Protein AF-G0N7A2-F1 (afdb_monomer)

pLDDT: mean 78.61, std 15.4, range [39.5, 96.0]

Secondary structure (DSSP, 8-state):
--------------------PPTTPEEEEPPP-TTTTT-SEEEEEEEE-TTTTBHHHHHHHHHHTT-EE----SHHHHHHHHHHHHHHHHHHHHHHT---SS-EEEEEEEE-HHHHHHHHH-TT---BTTBSTT-TTTTSEE-S-TT--THHHHHTB-SSS---EEEEEETTTEEEEEE--EEEE-SSSTT-TTS-GGGGGGT--SS-SEEEE-TB-TTTTTTTEEEEEEEE---

Nearest PDB structures (foldseek):
  4zrw-assembly1_A  TM=5.042E-01  e=5.260E-04  Bos taurus
  3l9j-assembly1_C  TM=5.688E-01  e=6.543E-03  Homo sapiens
  6e7d-assembly2_W  TM=6.458E-01  e=2.934E-02  Mus musculus
  1bv4-assembly1_D  TM=6.119E-01  e=5.677E-02  Rattus norvegicus
  1fih-assembly1_B  TM=5.031E-01  e=4.742E-02  Rattus norvegicus

Foldseek 3Di:
DDDPPPPPPPPPPPPPPDFAADPQWDWDADDDDPQQNVPRIKTKHKAFAPLQLAQVVLQVVLVVVVWGFADDPDPVSLLVHLVRVVVNQVVNCVVVVDHFPFEKAFGWKFFDPVLVVVCVVDVPDFADCPDDQCHLPHRGIDGPDSNHDCVVLSLLDDDGGWPDWDWDADPPGDIDIFTQTGKIFGSPVCPDPVDDPVVVVVSDDPGGRIYGGGNRSPCCVVVNHGITMIMDHGD

Sequence (235 aa):
MSRLILLFLSIPFVLSAAPKCPEDFVRVERTPTVKNNHTSDWCFAVLALDRAGSRDWARGLCANYNYTLSIPESLEEFRLISAYSKGVTAAAERDFNKTITNLLIAVDGEFTPKCKAKMVRNWRYKPKKDKGECGLHQNLFSFDSSNTDPTFALDRNLEGYPNGRSESGFPGGISIARYASCLAMDPDRYDSAEFKYEDITNHTLHDGFFHLTWCDGSEGEEQNMFGVLCGGPPQ

Radius of gyration: 21.55 Å; Cα contacts (8 Å, |Δi|>4): 435; chains: 1; bounding box: 68×77×52 Å

Mean predicted aligned error: 9.83 Å

Solvent-accessible surface area (backbone atoms only — not comparable to full-atom values): 13118 Å² total; per-residue (Å²): 137,90,81,83,82,78,78,75,80,74,68,78,78,69,79,67,68,75,63,39,50,58,88,87,35,46,73,46,80,47,83,69,44,97,50,18,62,90,44,38,51,34,18,36,32,73,42,63,35,88,54,15,24,14,49,67,55,34,39,51,57,20,46,75,73,79,26,34,36,26,70,46,60,43,75,67,51,43,50,53,52,37,62,52,45,59,60,34,48,58,48,37,27,66,76,68,72,48,88,74,91,56,63,24,25,28,33,41,33,31,52,22,71,71,40,53,51,50,39,70,77,32,86,82,60,56,61,38,85,70,42,67,73,44,1,67,85,53,52,22,55,42,59,84,43,81,50,56,47,57,60,47,48,61,69,45,48,38,58,68,66,70,82,41,77,50,74,49,80,43,94,91,80,48,69,49,76,47,53,30,39,19,36,26,36,41,48,64,64,64,78,31,91,90,41,56,77,75,54,62,82,72,75,58,65,92,63,38,46,32,41,69,37,42,44,81,25,87,51,14,69,85,56,32,17,33,26,26,31,24,26,41,65,48,89

Structure (mmCIF, N/CA/C/O backbone):
data_AF-G0N7A2-F1
#
_entry.id   AF-G0N7A2-F1
#
loop_
_atom_site.group_PDB
_atom_site.id
_atom_site.type_symbol
_atom_site.label_atom_id
_atom_site.label_alt_id
_atom_site.label_comp_id
_atom_site.label_asym_id
_atom_site.label_entity_id
_atom_site.label_seq_id
_atom_site.pdbx_PDB_ins_code
_atom_site.Cartn_x
_atom_site.Cartn_y
_atom_site.Cartn_z
_atom_site.occupancy
_atom_site.B_iso_or_equiv
_atom_site.auth_seq_id
_atom_site.auth_comp_id
_atom_site.auth_asym_id
_atom_site.auth_atom_id
_atom_site.pdbx_PDB_model_num
ATOM 1 N N . MET A 1 1 ? -39.376 -55.463 29.198 1.00 41.97 1 MET A N 1
ATOM 2 C CA . MET A 1 1 ? -38.065 -55.039 28.665 1.00 41.97 1 MET A CA 1
ATOM 3 C C . MET A 1 1 ? -38.242 -53.676 28.030 1.00 41.97 1 MET A C 1
ATOM 5 O O . MET A 1 1 ? -39.042 -53.531 27.119 1.00 41.97 1 MET A O 1
ATOM 9 N N . SER A 1 2 ? -37.590 -52.685 28.628 1.00 44.09 2 SER A N 1
ATOM 10 C CA . SER A 1 2 ? -37.620 -51.272 28.253 1.00 44.09 2 SER A CA 1
ATOM 11 C C . SER A 1 2 ? -36.703 -51.017 27.056 1.00 44.09 2 SER A C 1
ATOM 13 O O . SER A 1 2 ? -35.664 -51.673 26.978 1.00 44.09 2 SER A O 1
ATOM 15 N N . ARG A 1 3 ? -37.060 -50.071 26.175 1.00 45.84 3 ARG A N 1
ATOM 16 C CA . ARG A 1 3 ? -36.135 -49.196 25.420 1.00 45.84 3 ARG A CA 1
ATOM 17 C C . ARG A 1 3 ? -36.933 -48.176 24.601 1.00 45.84 3 ARG A C 1
ATOM 19 O O . ARG A 1 3 ? -37.147 -48.331 23.405 1.00 45.84 3 ARG A O 1
ATOM 26 N N . LEU A 1 4 ? -37.371 -47.120 25.281 1.00 47.94 4 LEU A N 1
ATOM 27 C CA . LEU A 1 4 ? -37.717 -45.855 24.642 1.00 47.94 4 LEU A CA 1
ATOM 28 C C . LEU A 1 4 ? -36.389 -45.122 24.392 1.00 47.94 4 LEU A C 1
ATOM 30 O O . LEU A 1 4 ? -35.748 -44.666 25.338 1.00 47.94 4 LEU A O 1
ATOM 34 N N . ILE A 1 5 ? -35.918 -45.090 23.145 1.00 55.59 5 ILE A N 1
ATOM 35 C CA . ILE A 1 5 ? -34.721 -44.331 22.766 1.00 55.59 5 ILE A CA 1
ATOM 36 C C . ILE A 1 5 ? -35.160 -42.876 22.579 1.00 55.59 5 ILE A C 1
ATOM 38 O O . ILE A 1 5 ? -35.640 -42.487 21.519 1.00 55.59 5 ILE A O 1
ATOM 42 N N . LEU A 1 6 ? -35.034 -42.083 23.643 1.00 52.41 6 LEU A N 1
ATOM 43 C CA . LEU A 1 6 ? -35.057 -40.624 23.573 1.00 52.41 6 LEU A CA 1
ATOM 44 C C . LEU A 1 6 ? -33.744 -40.170 22.927 1.00 52.41 6 LEU A C 1
ATOM 46 O O . LEU A 1 6 ? -32.719 -40.033 23.593 1.00 52.41 6 LEU A O 1
ATOM 50 N N . LEU A 1 7 ? -33.775 -39.969 21.610 1.00 49.97 7 LEU A N 1
ATOM 51 C CA . LEU A 1 7 ? -32.781 -39.173 20.899 1.00 49.97 7 LEU A CA 1
ATOM 52 C C . LEU A 1 7 ? -32.943 -37.725 21.369 1.00 49.97 7 LEU A C 1
ATOM 54 O O . LEU A 1 7 ? -33.709 -36.948 20.803 1.00 49.97 7 LEU A O 1
ATOM 58 N N . PHE A 1 8 ? -32.239 -37.372 22.443 1.00 48.12 8 PHE A N 1
ATOM 59 C CA . PHE A 1 8 ? -31.921 -35.982 22.714 1.00 48.12 8 PHE A CA 1
ATOM 60 C C . PHE A 1 8 ? -31.096 -35.491 21.523 1.00 48.12 8 PHE A C 1
ATOM 62 O O . PHE A 1 8 ? -29.904 -35.771 21.422 1.00 48.12 8 PHE A O 1
ATOM 69 N N . LEU A 1 9 ? -31.752 -34.787 20.597 1.00 48.81 9 LEU A N 1
ATOM 70 C CA . LEU A 1 9 ? -31.097 -33.831 19.718 1.00 48.81 9 LEU A CA 1
ATOM 71 C C . LEU A 1 9 ? -30.485 -32.770 20.643 1.00 48.81 9 LEU A C 1
ATOM 73 O O . LEU A 1 9 ? -31.078 -31.730 20.921 1.00 48.81 9 LEU A O 1
ATOM 77 N N . SER A 1 10 ? -29.303 -33.055 21.180 1.00 51.22 10 SER A N 1
ATOM 78 C CA . SER A 1 10 ? -28.407 -32.026 21.670 1.00 51.22 10 SER A CA 1
ATOM 79 C C . SER A 1 10 ? -27.931 -31.283 20.431 1.00 51.22 10 SER A C 1
ATOM 81 O O . SER A 1 10 ? -26.879 -31.593 19.879 1.00 51.22 10 SER A O 1
ATOM 83 N N . ILE A 1 11 ? -28.752 -30.352 19.944 1.00 54.91 11 ILE A N 1
ATOM 84 C CA . ILE A 1 11 ? -28.256 -29.240 19.146 1.00 54.91 11 ILE A CA 1
ATOM 85 C C . ILE A 1 11 ? -27.209 -28.609 20.060 1.00 54.91 11 ILE A C 1
ATOM 87 O O . ILE A 1 11 ? -27.596 -28.107 21.123 1.00 54.91 11 ILE A O 1
ATOM 91 N N . PRO A 1 12 ? -25.902 -28.667 19.749 1.00 50.62 12 PRO A N 1
ATOM 92 C CA . PRO A 1 12 ? -25.010 -27.760 20.417 1.00 50.62 12 PRO A CA 1
ATOM 93 C C . PRO A 1 12 ? -25.492 -26.399 19.925 1.00 50.62 12 PRO A C 1
ATOM 95 O O . PRO A 1 12 ? -25.247 -26.008 18.786 1.00 50.62 12 PRO A O 1
ATOM 98 N N . PHE A 1 13 ? -26.245 -25.693 20.767 1.00 45.78 13 PHE A N 1
ATOM 99 C CA . PHE A 1 13 ? -26.181 -24.246 20.799 1.00 45.78 13 PHE A CA 1
ATOM 100 C C . PHE A 1 13 ? -24.714 -23.952 21.100 1.00 45.78 13 PHE A C 1
ATOM 102 O O . PHE A 1 13 ? -24.306 -23.757 22.242 1.00 45.78 13 PHE A O 1
ATOM 109 N N . VAL A 1 14 ? -23.890 -24.041 20.056 1.00 48.06 14 VAL A N 1
ATOM 110 C CA . VAL A 1 14 ? -22.623 -23.358 19.990 1.00 48.06 14 VAL A CA 1
ATOM 111 C C . VAL A 1 14 ? -23.062 -21.925 20.218 1.00 48.06 14 VAL A C 1
ATOM 113 O O . VAL A 1 14 ? -23.681 -21.312 19.347 1.00 48.06 14 VAL A O 1
ATOM 116 N N . LEU A 1 15 ? -22.855 -21.425 21.437 1.00 47.97 15 LEU A N 1
ATOM 117 C CA . LEU A 1 15 ? -22.674 -20.004 21.654 1.00 47.97 15 LEU A CA 1
ATOM 118 C C . LEU A 1 15 ? -21.473 -19.633 20.786 1.00 47.97 15 LEU A C 1
ATOM 120 O O . LEU A 1 15 ? -20.347 -19.545 21.264 1.00 47.97 15 LEU A O 1
ATOM 124 N N . SER A 1 16 ? -21.698 -19.504 19.481 1.00 50.53 16 SER A N 1
ATOM 125 C CA . SER A 1 16 ? -20.797 -18.780 18.622 1.00 50.53 16 SER A CA 1
ATOM 126 C C . SER A 1 16 ? -20.922 -17.376 19.162 1.00 50.53 16 SER A C 1
ATOM 128 O O . SER A 1 16 ? -21.952 -16.724 18.973 1.00 50.53 16 SER A O 1
ATOM 130 N N . ALA A 1 17 ? -19.928 -16.949 19.939 1.00 62.16 17 ALA A N 1
ATOM 131 C CA . ALA A 1 17 ? -19.755 -15.535 20.189 1.00 62.16 17 ALA A CA 1
ATOM 132 C C . ALA A 1 17 ? -19.895 -14.841 18.829 1.00 62.16 17 ALA A C 1
ATOM 134 O O . ALA A 1 17 ? -19.398 -15.356 17.823 1.00 62.16 17 ALA A O 1
ATOM 135 N N . ALA A 1 18 ? -20.671 -13.756 18.780 1.00 70.12 18 ALA A N 1
ATOM 136 C CA . ALA A 1 18 ? -20.775 -12.983 17.552 1.00 70.12 18 ALA A CA 1
ATOM 137 C C . ALA A 1 18 ? -19.342 -12.683 17.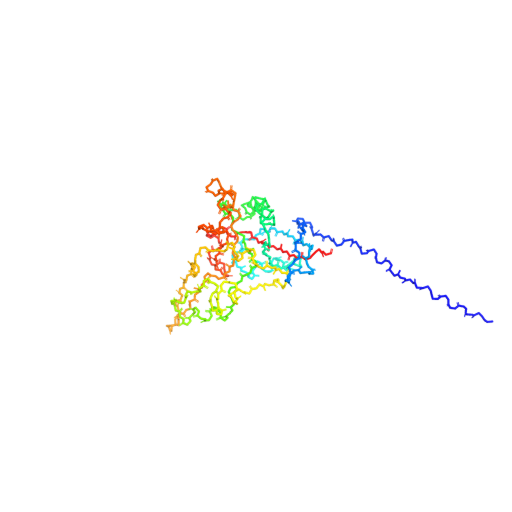082 1.00 70.12 18 ALA A C 1
ATOM 139 O O . ALA A 1 18 ? -18.553 -12.272 17.940 1.00 70.12 18 ALA A O 1
ATOM 140 N N . PRO A 1 19 ? -19.009 -12.927 15.803 1.00 80.00 19 PRO A N 1
ATOM 141 C CA . PRO A 1 19 ? -17.673 -12.680 15.288 1.00 80.00 19 PRO A CA 1
ATOM 142 C C . PRO A 1 19 ? -17.218 -11.269 15.661 1.00 80.00 19 PRO A C 1
ATOM 144 O O . PRO A 1 19 ? -17.997 -10.313 15.547 1.00 80.00 19 PRO A O 1
ATOM 147 N N . LYS A 1 20 ? -15.996 -11.136 16.174 1.00 87.69 20 LYS A N 1
ATOM 148 C CA . LYS A 1 20 ? -15.450 -9.852 16.634 1.00 87.69 20 LYS A CA 1
ATOM 149 C C . LYS A 1 20 ? -14.144 -9.557 15.925 1.00 87.69 20 LYS A C 1
ATOM 151 O O . LYS A 1 20 ? -13.385 -10.454 15.570 1.00 87.69 20 LYS A O 1
ATOM 156 N N . CYS A 1 21 ? -13.876 -8.271 15.747 1.00 90.81 21 CYS A N 1
ATOM 157 C CA . CYS A 1 21 ? -12.532 -7.851 15.401 1.00 90.81 21 CYS A CA 1
ATOM 158 C C . CYS A 1 21 ? -11.600 -8.095 16.599 1.00 90.81 21 CYS A C 1
ATOM 160 O O . CYS A 1 21 ? -12.043 -7.942 17.746 1.00 90.81 21 CYS A O 1
ATOM 162 N N . PRO A 1 22 ? -10.340 -8.482 16.350 1.00 88.56 22 PRO A N 1
ATOM 163 C CA . PRO A 1 22 ? -9.323 -8.541 17.385 1.00 88.56 22 PRO A CA 1
ATOM 164 C C . PRO A 1 22 ? -9.146 -7.196 18.089 1.00 88.56 22 PRO A C 1
ATOM 166 O O . PRO A 1 22 ? -9.600 -6.152 17.617 1.00 88.56 22 PRO A O 1
ATOM 169 N N . GLU A 1 23 ? -8.439 -7.229 19.214 1.00 84.25 23 GLU A N 1
ATOM 170 C CA . GLU A 1 23 ? -7.968 -6.014 19.874 1.00 84.25 23 GLU A CA 1
ATOM 171 C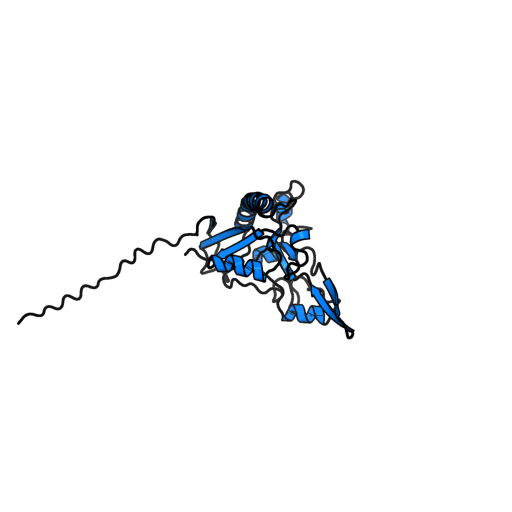 C . GLU A 1 23 ? -7.158 -5.157 18.887 1.00 84.25 23 GLU A C 1
ATOM 173 O O . GLU A 1 23 ? -6.450 -5.692 18.036 1.00 84.25 23 GLU A O 1
ATOM 178 N N . ASP A 1 24 ? -7.342 -3.838 18.955 1.00 82.81 24 ASP A N 1
ATOM 179 C CA . ASP A 1 24 ? -6.762 -2.833 18.049 1.00 82.81 24 ASP A CA 1
ATOM 180 C C . ASP A 1 24 ? -7.239 -2.868 16.585 1.00 82.81 24 ASP A C 1
ATOM 182 O O . ASP A 1 24 ? -6.865 -1.996 15.796 1.00 82.81 24 ASP A O 1
ATOM 186 N N . PHE A 1 25 ? -8.126 -3.802 16.218 1.00 91.69 25 PHE A N 1
ATOM 187 C CA . PHE A 1 25 ? -8.781 -3.804 14.913 1.00 91.69 25 PHE A CA 1
ATOM 188 C C . PHE A 1 25 ? -10.116 -3.060 14.956 1.00 91.69 25 PHE A C 1
ATOM 190 O O . PHE A 1 25 ? -10.952 -3.219 15.847 1.00 91.69 25 PHE A O 1
ATOM 197 N N . VAL A 1 26 ? -10.340 -2.274 13.916 1.00 90.94 26 VAL A N 1
ATOM 198 C CA . VAL A 1 26 ? -11.517 -1.440 13.722 1.00 90.94 26 VAL A CA 1
ATOM 199 C C . VAL A 1 26 ? -12.480 -2.174 12.819 1.00 90.94 26 VAL A C 1
ATOM 201 O O . VAL A 1 26 ? -12.121 -2.569 11.710 1.00 90.94 26 VAL A O 1
ATOM 204 N N . ARG A 1 27 ? -13.714 -2.334 13.289 1.00 92.25 27 ARG A N 1
ATOM 205 C CA . ARG A 1 27 ? -14.799 -2.883 12.483 1.00 92.25 27 ARG A CA 1
ATOM 206 C C . ARG A 1 27 ? -15.360 -1.806 11.565 1.00 92.25 27 ARG A C 1
ATOM 208 O O . ARG A 1 27 ? -15.668 -0.710 12.030 1.00 92.25 27 ARG A O 1
ATOM 215 N N . VAL A 1 28 ? -15.539 -2.135 10.295 1.00 90.31 28 VAL A N 1
ATOM 216 C CA . VAL A 1 28 ? -16.179 -1.277 9.301 1.00 90.31 28 VAL A CA 1
ATOM 217 C C . VAL A 1 28 ? -17.235 -2.053 8.531 1.00 90.31 28 VAL A C 1
ATOM 219 O O . VAL A 1 28 ? -17.093 -3.248 8.267 1.00 90.31 28 VAL A O 1
ATOM 222 N N . GLU A 1 29 ? -18.292 -1.344 8.152 1.00 88.19 29 GLU A N 1
ATOM 223 C CA . GLU A 1 29 ? -19.309 -1.862 7.248 1.00 88.19 29 GLU A CA 1
ATOM 224 C C . GLU A 1 29 ? -19.001 -1.409 5.820 1.00 88.19 29 GLU A C 1
ATOM 226 O O . GLU A 1 29 ? -18.828 -0.221 5.539 1.00 88.19 29 GLU A O 1
ATOM 231 N N . ARG A 1 30 ? -18.943 -2.374 4.907 1.00 86.88 30 ARG A N 1
ATOM 232 C CA . ARG A 1 30 ? -18.677 -2.170 3.487 1.00 86.88 30 ARG A CA 1
ATOM 233 C C . ARG A 1 30 ? -19.959 -2.181 2.687 1.00 86.88 30 ARG A C 1
ATOM 235 O O . ARG A 1 30 ? -20.861 -2.986 2.918 1.00 86.88 30 ARG A O 1
ATOM 242 N N . THR A 1 31 ? -19.996 -1.326 1.671 1.00 84.38 31 THR A N 1
ATOM 243 C CA . THR A 1 31 ? -21.037 -1.404 0.646 1.00 84.38 31 THR A CA 1
ATOM 244 C C . THR A 1 31 ? -20.727 -2.582 -0.282 1.00 84.38 31 THR A C 1
ATOM 246 O O . THR A 1 31 ? -19.641 -2.605 -0.866 1.00 84.38 31 THR A O 1
ATOM 249 N N . PRO A 1 32 ? -21.652 -3.545 -0.452 1.00 84.06 32 PRO A N 1
ATOM 250 C CA . PRO A 1 32 ? -21.443 -4.666 -1.357 1.00 84.06 32 PRO A CA 1
ATOM 251 C C . PRO A 1 32 ? -21.243 -4.225 -2.815 1.00 84.06 32 PRO A C 1
ATOM 253 O O . PRO A 1 32 ? -21.986 -3.411 -3.361 1.00 84.06 32 PRO A O 1
ATOM 256 N N . THR A 1 33 ? -20.277 -4.849 -3.462 1.00 83.12 33 THR A N 1
ATOM 257 C CA . THR A 1 33 ? -19.886 -4.784 -4.864 1.00 83.12 33 THR A CA 1
ATOM 258 C C . THR A 1 33 ? -19.838 -6.212 -5.402 1.00 83.12 33 THR A C 1
ATOM 260 O O . THR A 1 33 ? -20.036 -7.183 -4.674 1.00 83.12 33 THR A O 1
ATOM 263 N N . VAL A 1 34 ? -19.553 -6.380 -6.693 1.00 82.94 34 VAL A N 1
ATOM 264 C CA . VAL A 1 34 ? -19.401 -7.719 -7.284 1.00 82.94 34 VAL A CA 1
ATOM 265 C C . VAL A 1 34 ? -18.237 -8.501 -6.650 1.00 82.94 34 VAL A C 1
ATOM 267 O O . VAL A 1 34 ? -18.273 -9.728 -6.651 1.00 82.94 34 VAL A O 1
ATOM 270 N N . LYS A 1 35 ? -17.219 -7.817 -6.106 1.00 80.44 35 LYS A N 1
ATOM 271 C CA . LYS A 1 35 ? -16.005 -8.444 -5.555 1.00 80.44 35 LYS A CA 1
ATOM 272 C C . LYS A 1 35 ? -16.047 -8.694 -4.046 1.00 80.44 35 LYS A C 1
ATOM 274 O O . LYS A 1 35 ? -15.453 -9.665 -3.597 1.00 80.44 35 LYS A O 1
ATOM 279 N N . ASN A 1 36 ? -16.733 -7.851 -3.277 1.00 80.19 36 ASN A N 1
ATOM 280 C CA . ASN A 1 36 ? -16.782 -7.927 -1.808 1.00 80.19 36 ASN A CA 1
ATOM 281 C C . ASN A 1 36 ? -18.186 -8.329 -1.280 1.00 80.19 36 ASN A C 1
ATOM 283 O O . ASN A 1 36 ? -18.515 -8.105 -0.117 1.00 80.19 36 ASN A O 1
ATOM 287 N N . ASN A 1 37 ? -19.060 -8.888 -2.127 1.00 74.94 37 ASN A N 1
ATOM 288 C CA . ASN A 1 37 ? -20.466 -9.176 -1.793 1.00 74.94 37 ASN A CA 1
ATOM 289 C C . ASN A 1 37 ? -20.671 -10.081 -0.560 1.00 74.94 37 ASN A C 1
ATOM 291 O O . ASN A 1 37 ? -21.766 -10.114 0.000 1.00 74.94 37 ASN A O 1
ATOM 295 N N . HIS A 1 38 ? -19.642 -10.822 -0.151 1.00 73.88 38 HIS A N 1
ATOM 296 C CA . HIS A 1 38 ? -19.642 -11.697 1.021 1.00 73.88 38 HIS A CA 1
ATOM 297 C C . HIS A 1 38 ? -18.802 -11.152 2.190 1.00 73.88 38 HIS A C 1
ATOM 299 O O . HIS A 1 38 ? -18.613 -11.850 3.183 1.00 73.88 38 HIS A O 1
ATOM 305 N N . THR A 1 39 ? -18.301 -9.920 2.082 1.00 79.75 39 THR A N 1
ATOM 306 C CA . THR A 1 39 ? -17.388 -9.269 3.036 1.00 79.75 39 THR A CA 1
ATOM 307 C C . THR A 1 39 ? -17.845 -7.847 3.363 1.00 79.75 39 THR A C 1
ATOM 309 O O . THR A 1 39 ? -17.043 -6.925 3.483 1.00 79.75 39 THR A O 1
ATOM 312 N N . SER A 1 40 ? -19.161 -7.682 3.548 1.00 79.81 40 SER A N 1
ATOM 313 C CA . SER A 1 40 ? -19.791 -6.423 3.973 1.00 79.81 40 SER A CA 1
ATOM 314 C C . SER A 1 40 ? -19.422 -6.003 5.399 1.00 79.81 40 SER A C 1
ATOM 316 O O . SER A 1 40 ? -19.730 -4.892 5.808 1.00 79.81 40 SER A O 1
ATOM 318 N N . AS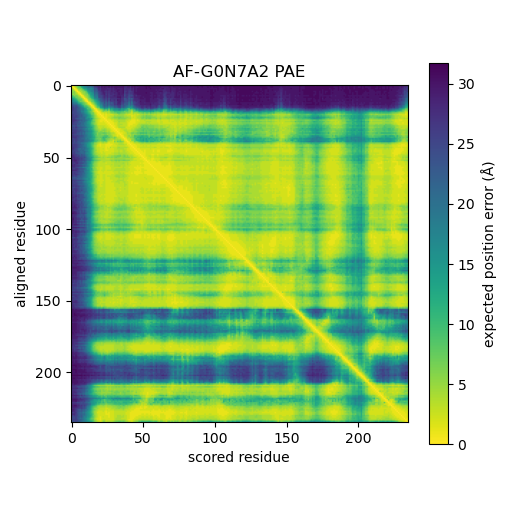P A 1 41 ? -18.809 -6.895 6.169 1.00 87.81 41 ASP A N 1
ATOM 319 C CA . ASP A 1 41 ? -18.328 -6.650 7.521 1.00 87.81 41 ASP A CA 1
ATOM 320 C C . ASP A 1 41 ? -16.843 -7.001 7.569 1.00 87.81 41 ASP A C 1
ATOM 322 O O . ASP A 1 41 ? -16.447 -8.108 7.185 1.00 87.81 41 ASP A O 1
ATOM 326 N N . TRP A 1 42 ? -16.020 -6.039 7.968 1.00 91.50 42 TRP A N 1
ATOM 327 C CA . TRP A 1 42 ? -14.576 -6.122 7.812 1.00 91.50 42 TRP A CA 1
ATOM 328 C C . TRP A 1 42 ? -13.858 -5.513 9.005 1.00 91.50 42 TRP A C 1
ATOM 330 O O . TRP A 1 42 ? -14.324 -4.557 9.617 1.00 91.50 42 TRP A O 1
ATOM 340 N N . CYS A 1 43 ? -12.700 -6.066 9.324 1.00 93.31 43 CYS A N 1
ATOM 341 C CA . CYS A 1 43 ? -11.807 -5.582 10.358 1.00 93.31 43 CYS A CA 1
ATOM 342 C C . CYS A 1 43 ? -10.546 -5.034 9.699 1.00 93.31 43 CYS A C 1
ATOM 344 O O . CYS A 1 43 ? -9.975 -5.694 8.831 1.00 93.31 43 CYS A O 1
ATOM 346 N N . PHE A 1 44 ? -10.087 -3.867 10.140 1.00 92.88 44 PHE A N 1
ATOM 347 C CA . PHE A 1 44 ? -8.829 -3.267 9.707 1.00 92.88 44 PHE A CA 1
ATOM 348 C C . PHE A 1 44 ? -7.939 -2.911 10.888 1.00 92.88 44 PHE A C 1
ATOM 350 O O . PHE A 1 44 ? -8.435 -2.474 11.921 1.00 92.88 44 PHE A O 1
ATOM 357 N N . ALA A 1 45 ? -6.628 -2.992 10.699 1.00 93.56 45 ALA A N 1
ATOM 358 C CA . ALA A 1 45 ? -5.657 -2.366 11.586 1.00 93.56 45 ALA A CA 1
ATOM 359 C C . ALA A 1 45 ? -4.501 -1.785 10.776 1.00 93.56 45 ALA A C 1
ATOM 361 O O . ALA A 1 45 ? -4.070 -2.371 9.779 1.00 93.56 45 ALA A O 1
ATOM 362 N N . VAL A 1 46 ? -3.983 -0.648 11.237 1.00 94.19 46 VAL A N 1
ATOM 363 C CA . VAL A 1 46 ? -2.685 -0.136 10.800 1.00 94.19 46 VAL A CA 1
ATOM 364 C C . VAL A 1 46 ? -1.674 -0.550 11.860 1.00 94.19 46 VAL A C 1
ATOM 366 O O . VAL A 1 46 ? -1.816 -0.188 13.025 1.00 94.19 46 VAL A O 1
ATOM 369 N N . LEU A 1 47 ? -0.679 -1.338 11.469 1.00 93.44 47 LEU A N 1
ATOM 370 C CA . LEU A 1 47 ? 0.305 -1.918 12.379 1.00 93.44 47 LEU A CA 1
ATOM 371 C C . LEU A 1 47 ? 1.703 -1.383 12.064 1.00 93.44 47 LEU A C 1
ATOM 373 O O . LEU A 1 47 ? 2.058 -1.232 10.895 1.00 93.44 47 LEU A O 1
ATOM 377 N N . ALA A 1 48 ? 2.500 -1.113 13.098 1.00 93.31 48 ALA A N 1
ATOM 378 C CA . ALA A 1 48 ? 3.881 -0.666 12.937 1.00 93.31 48 ALA A CA 1
ATOM 379 C C . ALA A 1 48 ? 4.806 -1.833 12.542 1.00 93.31 48 ALA A C 1
ATOM 381 O O . ALA A 1 48 ? 4.746 -2.909 13.139 1.00 93.31 48 ALA A O 1
ATOM 382 N N . LEU A 1 49 ? 5.692 -1.612 11.569 1.00 92.62 49 LEU A N 1
ATOM 383 C CA . LEU A 1 49 ? 6.705 -2.570 11.120 1.00 92.62 49 LEU A CA 1
ATOM 384 C C . LEU A 1 49 ? 7.930 -1.844 10.552 1.00 92.62 49 LEU A C 1
ATOM 386 O O . LEU A 1 49 ? 7.807 -1.063 9.615 1.00 92.62 49 LEU A O 1
ATOM 390 N N . ASP A 1 50 ? 9.125 -2.152 11.061 1.00 88.81 50 ASP A N 1
ATOM 391 C CA . ASP A 1 50 ? 10.385 -1.499 10.662 1.00 88.81 50 ASP A CA 1
ATOM 392 C C . ASP A 1 50 ? 10.704 -1.644 9.160 1.00 88.81 50 ASP A C 1
ATOM 394 O O . ASP A 1 50 ? 11.348 -0.782 8.564 1.00 88.81 50 ASP A O 1
ATOM 398 N N . ARG A 1 51 ? 10.236 -2.740 8.556 1.00 87.94 51 ARG A N 1
ATOM 399 C CA . ARG A 1 51 ? 10.440 -3.141 7.161 1.00 87.94 51 ARG A CA 1
ATOM 400 C C . ARG A 1 51 ? 9.128 -3.209 6.385 1.00 87.94 51 ARG A C 1
ATOM 402 O O . ARG A 1 51 ? 8.977 -4.073 5.520 1.00 87.94 51 ARG A O 1
ATOM 409 N N . ALA A 1 52 ? 8.176 -2.316 6.666 1.00 91.56 52 ALA A N 1
ATOM 410 C CA . ALA A 1 52 ? 6.880 -2.320 5.982 1.00 91.56 52 ALA A CA 1
ATOM 411 C C . ALA A 1 52 ? 6.993 -2.147 4.456 1.00 91.56 52 ALA A C 1
ATOM 413 O O . ALA A 1 52 ? 6.145 -2.651 3.725 1.00 91.56 52 ALA A O 1
ATOM 414 N N . GLY A 1 53 ? 8.071 -1.526 3.962 1.00 88.00 53 GLY A N 1
ATOM 415 C CA . GLY A 1 53 ? 8.367 -1.456 2.526 1.00 88.00 53 GLY A CA 1
ATOM 416 C C . GLY A 1 53 ? 8.570 -2.814 1.843 1.00 88.00 53 GLY A C 1
ATOM 417 O O . GLY A 1 53 ? 8.362 -2.931 0.637 1.00 88.00 53 GLY A O 1
ATOM 418 N N . SER A 1 54 ? 8.943 -3.862 2.584 1.00 93.19 54 SER A N 1
ATOM 419 C CA . SER A 1 54 ? 9.002 -5.210 2.025 1.00 93.19 54 SER A CA 1
ATOM 420 C C . SER A 1 54 ? 7.624 -5.860 2.070 1.00 93.19 54 SER A C 1
ATOM 422 O O . SER A 1 54 ? 7.098 -6.184 3.137 1.00 93.19 54 SER A O 1
ATOM 424 N N . ARG A 1 55 ? 7.055 -6.128 0.893 1.00 93.06 55 ARG A N 1
ATOM 425 C CA . ARG A 1 55 ? 5.713 -6.707 0.770 1.00 93.06 55 ARG A CA 1
ATOM 426 C C . ARG A 1 55 ? 5.584 -8.070 1.446 1.00 93.06 55 ARG A C 1
ATOM 428 O O . ARG A 1 55 ? 4.541 -8.360 2.023 1.00 93.06 55 ARG A O 1
ATOM 435 N N . ASP A 1 56 ? 6.623 -8.896 1.398 1.00 94.00 56 ASP A N 1
ATOM 436 C CA . ASP A 1 56 ? 6.597 -10.220 2.026 1.00 94.00 56 ASP A CA 1
ATOM 437 C C . ASP A 1 56 ? 6.644 -10.134 3.557 1.00 94.00 56 ASP A C 1
ATOM 439 O O . ASP A 1 56 ? 5.968 -10.908 4.235 1.00 94.00 56 ASP A O 1
ATOM 443 N N . TRP A 1 57 ? 7.360 -9.151 4.111 1.00 94.81 57 TRP A N 1
ATOM 444 C CA . TRP A 1 57 ? 7.329 -8.878 5.551 1.00 94.81 57 TRP A CA 1
ATOM 445 C C . TRP A 1 57 ? 5.969 -8.333 5.985 1.00 94.81 57 TRP A C 1
ATOM 447 O O . TRP A 1 57 ? 5.406 -8.804 6.972 1.00 94.81 57 TRP A O 1
ATOM 457 N N . ALA A 1 58 ? 5.405 -7.404 5.212 1.00 95.75 58 ALA A N 1
ATOM 458 C CA . ALA A 1 58 ? 4.080 -6.848 5.462 1.00 95.75 58 ALA A CA 1
ATOM 459 C C . ALA A 1 58 ? 2.982 -7.934 5.410 1.00 95.75 58 ALA A C 1
ATOM 461 O O . ALA A 1 58 ? 2.148 -8.018 6.312 1.00 95.75 58 ALA A O 1
ATOM 462 N N . ARG A 1 59 ? 3.036 -8.843 4.421 1.00 95.56 59 ARG A N 1
ATOM 463 C CA . ARG A 1 59 ? 2.188 -10.052 4.365 1.00 95.56 59 ARG A CA 1
ATOM 464 C C . ARG A 1 59 ? 2.342 -10.913 5.614 1.00 95.56 59 ARG A C 1
ATOM 466 O O . ARG A 1 59 ? 1.341 -11.329 6.189 1.00 95.56 59 ARG A O 1
ATOM 473 N N . GLY A 1 60 ? 3.585 -11.193 6.008 1.00 95.69 60 GLY A N 1
ATOM 474 C CA . GLY A 1 60 ? 3.893 -12.016 7.176 1.00 95.69 60 GLY A CA 1
ATOM 475 C C . GLY A 1 60 ? 3.304 -11.441 8.463 1.00 95.69 60 GLY A C 1
ATOM 476 O O . GLY A 1 60 ? 2.730 -12.187 9.255 1.00 95.69 60 GLY A O 1
ATOM 477 N N . LEU A 1 61 ? 3.371 -10.117 8.636 1.00 95.38 61 LEU A N 1
ATOM 478 C CA . LEU A 1 61 ? 2.752 -9.437 9.770 1.00 95.38 61 LEU A CA 1
ATOM 479 C C . LEU A 1 61 ? 1.234 -9.631 9.788 1.00 95.38 61 LEU A C 1
ATOM 481 O O . LEU A 1 61 ? 0.701 -10.048 10.810 1.00 95.38 61 LEU A O 1
ATOM 485 N N . CYS A 1 62 ? 0.536 -9.380 8.677 1.00 95.62 62 CYS A N 1
ATOM 486 C CA . CYS A 1 62 ? -0.917 -9.567 8.640 1.00 95.62 62 CYS A CA 1
ATOM 487 C C . CYS A 1 62 ? -1.314 -11.030 8.873 1.00 95.62 62 CYS A C 1
ATOM 489 O O . CYS A 1 62 ? -2.249 -11.307 9.628 1.00 95.62 62 CYS A O 1
ATOM 491 N N . ALA A 1 63 ? -0.559 -11.971 8.299 1.00 95.06 63 ALA A N 1
ATOM 492 C CA . ALA A 1 63 ? -0.794 -13.399 8.472 1.00 95.06 63 ALA A CA 1
ATOM 493 C C . ALA A 1 63 ? -0.656 -13.848 9.937 1.00 95.06 63 ALA A C 1
ATOM 495 O O . ALA A 1 63 ? -1.378 -14.747 10.360 1.00 95.06 63 ALA A O 1
ATOM 496 N N . ASN A 1 64 ? 0.197 -13.192 10.736 1.00 94.19 64 ASN A N 1
ATOM 497 C CA . ASN A 1 64 ? 0.318 -13.455 12.175 1.00 94.19 64 ASN A CA 1
ATOM 498 C C . ASN A 1 64 ? -0.989 -13.195 12.950 1.00 94.19 64 ASN A C 1
ATOM 500 O O . ASN A 1 64 ? -1.192 -13.764 14.018 1.00 94.19 64 ASN A O 1
ATOM 504 N N . TYR A 1 65 ? -1.889 -12.375 12.402 1.00 91.94 65 TYR A N 1
ATOM 505 C CA . TYR A 1 65 ? -3.210 -12.098 12.968 1.00 91.94 65 TYR A CA 1
ATOM 506 C C . TYR A 1 65 ? -4.349 -12.834 12.230 1.00 91.94 65 TYR A C 1
ATOM 508 O O . TYR A 1 65 ? -5.517 -12.548 12.475 1.00 91.94 65 TYR A O 1
ATOM 516 N N . ASN A 1 66 ? -4.037 -13.790 11.343 1.00 92.69 66 ASN A N 1
ATOM 517 C CA . ASN A 1 66 ? -4.980 -14.431 10.408 1.00 92.69 66 ASN A CA 1
ATOM 518 C C . ASN A 1 66 ? -5.669 -13.445 9.444 1.00 92.69 66 ASN A C 1
ATOM 520 O O . ASN A 1 66 ? -6.808 -13.657 9.026 1.00 92.69 66 ASN A O 1
ATOM 524 N N . TYR A 1 67 ? -4.969 -12.374 9.076 1.00 94.12 67 TYR A N 1
ATOM 525 C CA . TYR A 1 67 ? -5.427 -11.361 8.131 1.00 94.12 67 TYR A CA 1
ATOM 526 C C . TYR A 1 67 ? -4.542 -11.320 6.887 1.00 94.12 67 TYR A C 1
ATOM 528 O O . TYR A 1 67 ? -3.463 -11.913 6.841 1.00 94.12 67 TYR A O 1
ATOM 536 N N . THR A 1 68 ? -4.985 -10.597 5.863 1.00 94.94 68 THR A N 1
ATOM 537 C CA . THR A 1 68 ? -4.170 -10.309 4.679 1.00 94.94 68 THR A CA 1
ATOM 538 C C . THR A 1 68 ? -3.809 -8.835 4.646 1.00 94.94 68 THR A C 1
ATOM 540 O O . THR A 1 68 ? -4.378 -8.024 5.382 1.00 94.94 68 THR A O 1
ATOM 543 N N . LEU A 1 69 ? -2.887 -8.472 3.754 1.00 95.50 69 LEU A N 1
ATOM 544 C CA . LEU A 1 69 ? -2.793 -7.079 3.340 1.00 95.50 69 LEU A CA 1
ATOM 545 C C . LEU A 1 69 ? -4.152 -6.622 2.819 1.00 95.50 69 LEU A C 1
ATOM 547 O O . LEU A 1 69 ? -4.915 -7.405 2.241 1.00 95.50 69 LEU A O 1
ATOM 551 N N . SER A 1 70 ? -4.456 -5.357 3.058 1.00 94.00 70 SER A N 1
ATOM 552 C CA . SER A 1 70 ? -5.726 -4.776 2.665 1.00 94.00 70 SER A CA 1
ATOM 553 C C . SER A 1 70 ? -5.531 -3.413 2.018 1.00 94.00 70 SER A C 1
ATOM 555 O O . SER A 1 70 ? -4.435 -2.858 2.026 1.00 94.00 70 SER A O 1
ATOM 557 N N . ILE A 1 71 ? -6.601 -2.900 1.425 1.00 92.69 71 ILE A N 1
ATOM 558 C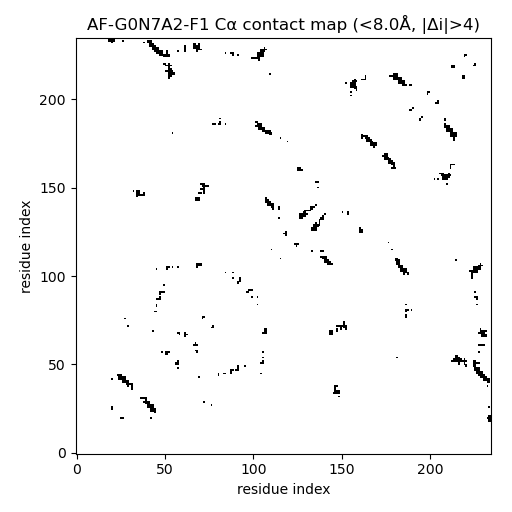 CA . ILE A 1 71 ? -6.708 -1.572 0.813 1.00 92.69 71 ILE A CA 1
ATOM 559 C C . ILE A 1 71 ? -8.077 -1.001 1.188 1.00 92.69 71 ILE A C 1
ATOM 561 O O . ILE A 1 71 ? -9.015 -1.785 1.374 1.00 92.69 71 ILE A O 1
ATOM 565 N N . PRO A 1 72 ? -8.217 0.329 1.294 1.00 90.69 72 PRO A N 1
ATOM 566 C CA . PRO A 1 72 ? -9.525 0.936 1.466 1.00 90.69 72 PRO A CA 1
ATOM 567 C C . PRO A 1 72 ? -10.368 0.772 0.199 1.00 90.69 72 PRO A C 1
ATOM 569 O O . PRO A 1 72 ? -9.874 0.898 -0.923 1.00 90.69 72 PRO A O 1
ATOM 572 N N . GLU A 1 73 ? -11.659 0.554 0.395 1.00 90.06 73 GLU A N 1
ATOM 573 C CA . GLU A 1 73 ? -12.664 0.433 -0.665 1.00 90.06 73 GLU A CA 1
ATOM 574 C C . GLU A 1 73 ? -13.557 1.669 -0.775 1.00 90.06 73 GLU A C 1
ATOM 576 O O . GLU A 1 73 ? -14.376 1.788 -1.686 1.00 90.06 73 GLU A O 1
ATOM 581 N N . SER A 1 74 ? -13.429 2.601 0.166 1.00 86.00 74 SER A N 1
ATOM 582 C CA . SER A 1 74 ? -14.223 3.817 0.186 1.00 86.00 74 SER A CA 1
ATOM 583 C C . SER A 1 74 ? -13.471 4.979 0.814 1.00 86.00 74 SER A C 1
ATOM 585 O O . SER A 1 74 ? -12.453 4.828 1.492 1.00 86.00 74 SER A O 1
ATOM 587 N N . LEU A 1 75 ? -14.032 6.169 0.613 1.00 83.25 75 LEU A N 1
ATOM 588 C CA . LEU A 1 75 ? -13.529 7.393 1.218 1.00 83.25 75 LEU A CA 1
ATOM 589 C C . LEU A 1 75 ? -13.628 7.371 2.749 1.00 83.25 75 LEU A C 1
ATOM 591 O O . LEU A 1 75 ? -12.785 7.956 3.423 1.00 83.25 75 LEU A O 1
ATOM 595 N N . GLU A 1 76 ? -14.655 6.708 3.278 1.00 84.94 76 GLU A N 1
ATOM 596 C CA . GLU A 1 76 ? -14.875 6.554 4.716 1.00 84.94 76 GLU A CA 1
ATOM 597 C C . GLU A 1 76 ? -13.770 5.688 5.333 1.00 84.94 76 GLU A C 1
ATOM 599 O O . GLU A 1 76 ? -13.124 6.100 6.294 1.00 84.94 76 GLU A O 1
ATOM 604 N N . GLU A 1 77 ? -13.480 4.534 4.719 1.00 88.81 77 GLU A N 1
ATOM 605 C CA . GLU A 1 77 ? -12.394 3.649 5.155 1.00 88.81 77 GLU A CA 1
ATOM 606 C C . GLU A 1 77 ? -11.039 4.354 5.090 1.00 88.81 77 GLU A C 1
ATOM 608 O O . GLU A 1 77 ? -10.267 4.290 6.044 1.00 88.81 77 GLU A O 1
ATOM 613 N N . PHE A 1 78 ? -10.769 5.074 3.997 1.00 88.19 78 PHE A N 1
ATOM 614 C CA . PHE A 1 78 ? -9.533 5.838 3.849 1.00 88.19 78 PHE A CA 1
ATOM 615 C C . PHE A 1 78 ? -9.352 6.840 5.000 1.00 88.19 78 PHE A C 1
ATOM 617 O O . PHE A 1 78 ? -8.291 6.877 5.619 1.00 88.19 78 PHE A O 1
ATOM 624 N N . ARG A 1 79 ? -10.394 7.616 5.336 1.00 84.56 79 ARG A N 1
ATOM 625 C CA . ARG A 1 79 ? -10.351 8.580 6.451 1.00 84.56 79 ARG A CA 1
ATOM 626 C C . ARG A 1 79 ? -10.119 7.914 7.794 1.00 84.56 79 ARG A C 1
ATOM 628 O O . ARG A 1 79 ? -9.351 8.433 8.600 1.00 84.56 79 ARG A O 1
ATOM 635 N N . LEU A 1 80 ? -10.784 6.787 8.037 1.00 87.00 80 LEU A N 1
ATOM 636 C CA . LEU A 1 80 ? -10.574 6.017 9.257 1.00 87.00 80 LEU A CA 1
ATOM 637 C C . LEU A 1 80 ? -9.103 5.605 9.354 1.00 87.00 80 LEU A C 1
ATOM 639 O O . LEU A 1 80 ? -8.453 5.928 10.343 1.00 87.00 80 LEU A O 1
ATOM 643 N N . ILE A 1 81 ? -8.544 5.004 8.302 1.00 89.56 81 ILE A N 1
ATOM 644 C CA . ILE A 1 81 ? -7.131 4.597 8.248 1.00 89.56 81 ILE A CA 1
ATOM 645 C C . ILE A 1 81 ? -6.193 5.792 8.494 1.00 89.56 81 ILE A C 1
ATOM 647 O O . ILE A 1 81 ? -5.280 5.679 9.314 1.00 89.56 81 ILE A O 1
ATOM 651 N N . SER A 1 82 ? -6.439 6.948 7.866 1.00 86.56 82 SER A N 1
ATOM 652 C CA . SER A 1 82 ? -5.670 8.181 8.104 1.00 86.56 82 SER A CA 1
ATOM 653 C C . SER A 1 82 ? -5.772 8.705 9.539 1.00 86.56 82 SER A C 1
ATOM 655 O O . SER A 1 82 ? -4.831 9.302 10.054 1.00 86.56 82 SER A O 1
ATOM 657 N N . ALA A 1 83 ? -6.891 8.492 10.231 1.00 84.06 83 ALA A N 1
ATOM 658 C CA . ALA A 1 83 ? -6.999 8.862 11.640 1.00 84.06 83 ALA A CA 1
ATOM 659 C C . ALA A 1 83 ? -6.148 7.941 12.535 1.00 84.06 83 ALA A C 1
ATOM 661 O O . ALA A 1 83 ? -5.503 8.419 13.472 1.00 84.06 83 ALA A O 1
ATOM 662 N N . TYR A 1 84 ? -6.108 6.638 12.231 1.00 84.19 84 TYR A N 1
ATOM 663 C CA . TYR A 1 84 ? -5.315 5.651 12.975 1.00 84.19 84 TYR A CA 1
ATOM 664 C C . TYR A 1 84 ? -3.810 5.747 12.700 1.00 84.19 84 TYR A C 1
ATOM 666 O O . TYR A 1 84 ? -3.013 5.445 13.593 1.00 84.19 84 TYR A O 1
ATOM 674 N N . SER A 1 85 ? -3.406 6.217 11.515 1.00 83.81 85 SER A N 1
ATOM 675 C CA . SER A 1 85 ? -1.994 6.348 11.132 1.00 83.81 85 SER A CA 1
ATOM 676 C C . SER A 1 85 ? -1.189 7.187 12.131 1.00 83.81 85 SER A C 1
ATOM 678 O O . SER A 1 85 ? -0.064 6.826 12.454 1.00 83.81 85 SER A O 1
ATOM 680 N N . LYS A 1 86 ? -1.788 8.227 12.730 1.00 81.81 86 LYS A N 1
ATOM 681 C CA . LYS A 1 86 ? -1.139 9.081 13.744 1.00 81.81 86 LYS A CA 1
ATOM 682 C C . LYS A 1 86 ? -0.676 8.308 14.980 1.00 81.81 86 LYS A C 1
ATOM 684 O O . LYS A 1 86 ? 0.406 8.571 15.502 1.00 81.81 86 LYS A O 1
ATOM 689 N N . GLY A 1 87 ? -1.489 7.362 15.455 1.00 83.50 87 GLY A N 1
ATOM 690 C CA . GLY A 1 87 ? -1.127 6.507 16.588 1.00 83.50 87 GLY A CA 1
ATOM 691 C C . GLY A 1 87 ? 0.029 5.569 16.239 1.00 83.50 87 GLY A C 1
ATOM 692 O O . GLY A 1 87 ? 0.943 5.380 17.041 1.00 83.50 87 GLY A O 1
ATOM 693 N N . VAL A 1 88 ? 0.021 5.050 15.010 1.00 87.69 88 VAL A N 1
ATOM 694 C CA . VAL A 1 88 ? 1.084 4.190 14.479 1.00 87.69 88 VAL A CA 1
ATOM 695 C C . VAL A 1 88 ? 2.387 4.955 14.301 1.00 87.69 88 VAL A C 1
ATOM 697 O O . VAL A 1 88 ? 3.427 4.424 14.671 1.00 87.69 88 VAL A O 1
ATOM 700 N N . THR A 1 89 ? 2.347 6.200 13.821 1.00 89.38 89 THR A N 1
ATOM 701 C CA . THR A 1 89 ? 3.529 7.065 13.719 1.00 89.38 89 THR A CA 1
ATOM 702 C C . THR A 1 89 ? 4.215 7.196 15.073 1.00 89.38 89 THR A C 1
ATOM 704 O O . THR A 1 89 ? 5.381 6.842 15.199 1.00 89.38 89 THR A O 1
ATOM 707 N N . ALA A 1 90 ? 3.480 7.595 16.116 1.00 87.69 90 ALA A N 1
ATOM 708 C CA . ALA A 1 90 ? 4.053 7.757 17.453 1.00 87.69 90 ALA A CA 1
ATOM 709 C C . ALA A 1 90 ? 4.628 6.444 18.022 1.00 87.69 90 ALA A C 1
ATOM 711 O O . ALA A 1 90 ? 5.668 6.452 18.684 1.00 87.69 90 ALA A O 1
ATOM 712 N N . ALA A 1 91 ? 3.966 5.310 17.768 1.00 86.94 91 ALA A N 1
ATOM 713 C CA . ALA A 1 91 ? 4.472 3.999 18.167 1.00 86.94 91 ALA A CA 1
ATOM 714 C C . ALA A 1 91 ? 5.757 3.631 17.407 1.00 86.94 91 ALA A C 1
ATOM 716 O O . ALA A 1 91 ? 6.745 3.255 18.031 1.00 86.94 91 ALA A O 1
ATOM 717 N N . ALA A 1 92 ? 5.774 3.803 16.085 1.00 90.19 92 ALA A N 1
ATOM 718 C CA . ALA A 1 92 ? 6.920 3.507 15.233 1.00 90.19 92 ALA A CA 1
ATOM 719 C C . ALA A 1 92 ? 8.133 4.393 15.558 1.00 90.19 92 ALA A C 1
ATOM 721 O O . ALA A 1 92 ? 9.249 3.887 15.644 1.00 90.19 92 ALA A O 1
ATOM 722 N N . GLU A 1 93 ? 7.936 5.692 15.803 1.00 92.06 93 GLU A N 1
ATOM 723 C CA . GLU A 1 93 ? 9.017 6.598 16.213 1.00 92.06 93 GLU A CA 1
ATOM 724 C C . GLU A 1 93 ? 9.670 6.143 17.524 1.00 92.06 93 GLU A C 1
ATOM 726 O O . GLU A 1 93 ? 10.899 6.097 17.629 1.00 92.06 93 GLU A O 1
ATOM 731 N N . ARG A 1 94 ? 8.850 5.749 18.508 1.00 91.19 94 ARG A N 1
ATOM 732 C CA . ARG A 1 94 ? 9.312 5.239 19.804 1.00 91.19 94 ARG A CA 1
ATOM 733 C C . ARG A 1 94 ? 10.023 3.893 19.672 1.00 91.19 94 ARG A C 1
ATOM 735 O O . ARG A 1 94 ? 11.109 3.727 20.220 1.00 91.19 94 ARG A O 1
ATOM 742 N N . ASP A 1 95 ? 9.404 2.938 18.986 1.00 91.75 95 ASP A N 1
ATOM 743 C CA . ASP A 1 95 ? 9.842 1.540 18.980 1.00 91.75 95 ASP A CA 1
ATOM 744 C C . ASP A 1 95 ? 11.023 1.316 18.023 1.00 91.75 95 ASP A C 1
ATOM 746 O O . ASP A 1 95 ? 11.877 0.467 18.281 1.00 91.75 95 ASP A O 1
ATOM 750 N N . PHE A 1 96 ? 11.121 2.110 16.951 1.00 90.31 96 PHE A N 1
ATOM 751 C CA . PHE A 1 96 ? 12.210 2.028 15.971 1.00 90.31 96 PHE A CA 1
ATOM 752 C C . PHE A 1 96 ? 13.274 3.114 16.146 1.00 90.31 96 PHE A C 1
ATOM 754 O O . PHE A 1 96 ? 14.296 3.061 15.461 1.00 90.31 96 PHE A O 1
ATOM 761 N N . ASN A 1 97 ? 13.072 4.065 17.067 1.00 88.62 97 ASN A N 1
ATOM 762 C CA . ASN A 1 97 ? 13.962 5.203 17.307 1.00 88.62 97 ASN A CA 1
ATOM 763 C C . ASN A 1 97 ? 14.239 6.004 16.018 1.00 88.62 97 ASN A C 1
ATOM 765 O O . ASN A 1 97 ? 15.389 6.200 15.614 1.00 88.62 97 ASN A O 1
ATOM 769 N N . LYS A 1 98 ? 13.161 6.430 15.352 1.00 84.31 98 LYS A N 1
ATOM 770 C CA . LYS A 1 98 ? 13.179 7.180 14.085 1.00 84.31 98 LYS A CA 1
ATOM 771 C C . LYS A 1 98 ? 12.296 8.420 14.186 1.00 84.31 98 LYS A C 1
ATOM 773 O O . LYS A 1 98 ? 11.366 8.441 14.980 1.00 84.31 98 LYS A O 1
ATOM 778 N N . THR A 1 99 ? 12.575 9.437 13.374 1.00 86.81 99 THR A N 1
ATOM 779 C CA . THR A 1 99 ? 11.668 10.580 13.174 1.00 86.81 99 THR A CA 1
ATOM 780 C C . THR A 1 99 ? 10.895 10.357 11.885 1.00 86.81 99 THR A C 1
ATOM 782 O O . THR A 1 99 ? 11.511 10.204 10.831 1.00 86.81 99 THR A O 1
ATOM 785 N N . ILE A 1 100 ? 9.568 10.348 11.961 1.00 85.25 100 ILE A N 1
ATOM 786 C CA . ILE A 1 100 ? 8.684 10.072 10.828 1.00 85.25 100 ILE A CA 1
ATOM 787 C C . ILE A 1 100 ? 7.927 11.357 10.497 1.00 85.25 100 ILE A C 1
ATOM 789 O O . ILE A 1 100 ? 7.037 11.786 11.224 1.00 85.25 100 ILE A O 1
ATOM 793 N N . THR A 1 101 ? 8.295 11.996 9.388 1.00 77.25 101 THR A N 1
ATOM 794 C CA . THR A 1 101 ? 7.696 13.272 8.958 1.00 77.25 101 THR A CA 1
ATOM 795 C C . THR A 1 101 ? 6.439 13.105 8.107 1.00 77.25 101 THR A C 1
ATOM 797 O O . THR A 1 101 ? 5.603 14.004 8.082 1.00 77.25 101 THR A O 1
ATOM 800 N N . ASN A 1 102 ? 6.318 11.978 7.408 1.00 80.00 102 ASN A N 1
ATOM 801 C CA . ASN A 1 102 ? 5.135 11.540 6.668 1.00 80.00 102 ASN A CA 1
ATOM 802 C C . ASN A 1 102 ? 5.157 10.010 6.691 1.00 80.00 102 ASN A C 1
ATOM 804 O O . ASN A 1 102 ? 6.177 9.437 6.310 1.00 80.00 102 ASN A O 1
ATOM 808 N N . LEU A 1 103 ? 4.101 9.359 7.180 1.00 87.94 103 LEU A N 1
ATOM 809 C CA . LEU A 1 103 ? 4.048 7.897 7.259 1.00 87.94 103 LEU A CA 1
ATOM 810 C C . LEU A 1 103 ? 3.460 7.313 5.973 1.00 87.94 103 LEU A C 1
ATOM 812 O O . LEU A 1 103 ? 2.266 7.453 5.736 1.00 87.94 103 LEU A O 1
ATOM 816 N N . LEU A 1 104 ? 4.236 6.528 5.223 1.00 89.62 104 LEU A N 1
ATOM 817 C CA . LEU A 1 104 ? 3.663 5.677 4.177 1.00 89.62 104 LEU A CA 1
ATOM 818 C C . LEU A 1 104 ? 3.214 4.329 4.747 1.00 89.62 104 LEU A C 1
ATOM 820 O O . LEU A 1 104 ? 3.918 3.680 5.528 1.00 89.62 104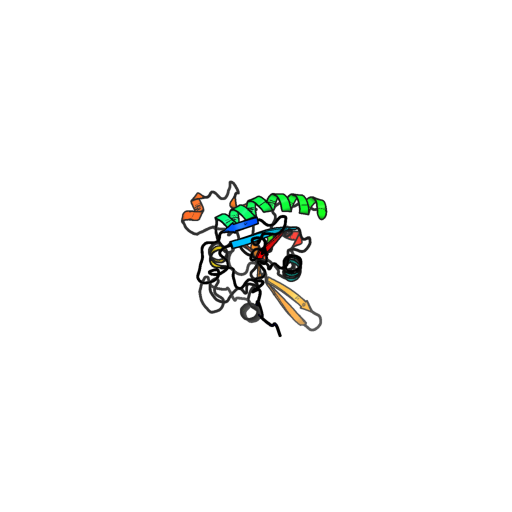 LEU A O 1
ATOM 824 N N . ILE A 1 105 ? 2.032 3.889 4.322 1.00 92.81 105 ILE A N 1
ATOM 825 C CA . ILE A 1 105 ? 1.421 2.634 4.758 1.00 92.81 105 ILE A CA 1
ATOM 826 C C . ILE A 1 105 ? 1.489 1.617 3.619 1.00 92.81 105 ILE A C 1
ATOM 828 O O . ILE A 1 105 ? 0.991 1.860 2.522 1.00 92.81 105 ILE A O 1
ATOM 832 N N . ALA A 1 106 ? 2.070 0.450 3.883 1.00 94.25 106 ALA A N 1
ATOM 833 C CA . ALA A 1 106 ? 2.011 -0.704 2.998 1.00 94.25 106 ALA A CA 1
ATOM 834 C C . ALA A 1 106 ? 0.577 -1.214 2.893 1.00 94.25 106 ALA A C 1
ATOM 836 O O . ALA A 1 106 ? -0.054 -1.522 3.906 1.00 94.25 106 ALA A O 1
ATOM 837 N N . VAL A 1 107 ? 0.079 -1.328 1.667 1.00 94.31 107 VAL A N 1
ATOM 838 C CA . VAL A 1 107 ? -1.269 -1.817 1.376 1.00 94.31 107 VAL A CA 1
ATOM 839 C C . VAL A 1 107 ? -1.206 -2.950 0.353 1.00 94.31 107 VAL A C 1
ATOM 841 O O . VAL A 1 107 ? -0.158 -3.229 -0.231 1.00 94.31 107 VAL A O 1
ATOM 844 N N . ASP A 1 108 ? -2.319 -3.648 0.154 1.00 94.44 108 ASP A N 1
ATOM 845 C CA . ASP A 1 108 ? -2.396 -4.702 -0.859 1.00 94.44 108 ASP A CA 1
ATOM 846 C C . ASP A 1 108 ? -2.264 -4.143 -2.286 1.00 94.44 108 ASP A C 1
ATOM 848 O O . ASP A 1 108 ? -2.679 -3.025 -2.585 1.00 94.44 108 ASP A O 1
ATOM 852 N N . GLY A 1 109 ? -1.727 -4.957 -3.190 1.00 92.00 109 GLY A N 1
ATOM 853 C CA . GLY A 1 109 ? -1.539 -4.616 -4.596 1.00 92.00 109 GLY A CA 1
ATOM 854 C C . GLY A 1 109 ? -0.076 -4.593 -5.020 1.00 92.00 109 GLY A C 1
ATOM 855 O O . GLY A 1 109 ? 0.733 -3.787 -4.568 1.00 92.00 109 GLY A O 1
ATOM 856 N N . GLU A 1 110 ? 0.258 -5.463 -5.968 1.00 92.38 110 GLU A N 1
ATOM 857 C CA . GLU A 1 110 ? 1.570 -5.517 -6.610 1.00 92.38 110 GLU A CA 1
ATOM 858 C C . GLU A 1 110 ? 1.423 -5.789 -8.101 1.00 92.38 110 GLU A C 1
ATOM 860 O O . GLU A 1 110 ? 0.534 -6.537 -8.502 1.00 92.38 110 GLU A O 1
ATOM 865 N N . PHE A 1 111 ? 2.296 -5.244 -8.949 1.00 90.25 111 PHE A N 1
ATOM 866 C CA . PHE A 1 111 ? 2.233 -5.567 -10.372 1.00 90.25 111 PHE A CA 1
ATOM 867 C C . PHE A 1 111 ? 2.299 -7.074 -10.635 1.00 90.25 111 PHE A C 1
ATOM 869 O O . PHE A 1 111 ? 3.167 -7.783 -10.123 1.00 90.25 111 PHE A O 1
ATOM 876 N N . THR A 1 112 ? 1.433 -7.561 -11.521 1.00 91.62 112 THR A N 1
ATOM 877 C CA . THR A 1 112 ? 1.421 -8.971 -11.901 1.00 91.62 112 THR A CA 1
ATOM 878 C C . THR A 1 112 ? 2.759 -9.371 -12.537 1.00 91.62 112 THR A C 1
ATOM 880 O O . THR A 1 112 ? 3.355 -8.582 -13.287 1.00 91.62 112 THR A O 1
ATOM 883 N N . PRO A 1 113 ? 3.230 -10.620 -12.338 1.00 90.38 113 PRO A N 1
ATOM 884 C CA . PRO A 1 113 ? 4.461 -11.110 -12.965 1.00 90.38 113 PRO A CA 1
ATOM 885 C C . PRO A 1 113 ? 4.480 -10.910 -14.486 1.00 90.38 113 PRO A C 1
ATOM 887 O O . PRO A 1 113 ? 5.506 -10.578 -15.080 1.00 90.38 113 PRO A O 1
ATOM 890 N N . LYS A 1 114 ? 3.313 -11.045 -15.124 1.00 90.31 114 LYS A N 1
ATOM 891 C CA . LYS A 1 114 ? 3.129 -10.830 -16.560 1.00 90.31 114 LYS A CA 1
ATOM 892 C C . LYS A 1 114 ? 3.409 -9.386 -16.978 1.00 90.31 114 LYS A C 1
ATOM 894 O O . LYS A 1 114 ? 4.101 -9.164 -17.974 1.00 90.31 114 LYS A O 1
ATOM 899 N N . CYS A 1 115 ? 2.896 -8.409 -16.236 1.00 87.94 115 CYS A N 1
ATOM 900 C CA . CYS A 1 115 ? 3.123 -6.999 -16.532 1.00 87.94 115 CYS A CA 1
ATOM 901 C C . CYS A 1 115 ? 4.556 -6.570 -16.200 1.00 87.94 115 CYS A C 1
ATOM 903 O O . CYS A 1 115 ? 5.185 -5.906 -17.026 1.00 87.94 115 CYS A O 1
ATOM 905 N N . LYS A 1 116 ? 5.135 -7.078 -15.103 1.00 86.38 116 LYS A N 1
ATOM 906 C CA . LYS A 1 116 ? 6.568 -6.923 -14.797 1.00 86.38 116 LYS A CA 1
ATOM 907 C C . LYS A 1 116 ? 7.452 -7.442 -15.937 1.00 86.38 116 LYS A C 1
ATOM 909 O O . LYS A 1 116 ? 8.352 -6.739 -16.394 1.00 86.38 116 LYS A O 1
ATOM 914 N N . ALA A 1 117 ? 7.152 -8.622 -16.484 1.00 85.88 117 ALA A N 1
ATOM 915 C CA . ALA A 1 117 ? 7.900 -9.186 -17.609 1.00 85.88 117 ALA A CA 1
ATOM 916 C C . ALA A 1 117 ? 7.842 -8.305 -18.872 1.00 85.88 117 ALA A C 1
ATOM 918 O O . ALA A 1 117 ? 8.837 -8.192 -19.591 1.00 85.88 117 ALA A O 1
ATOM 919 N N . LYS A 1 118 ? 6.707 -7.647 -19.153 1.00 84.62 118 LYS A N 1
ATOM 920 C CA . LYS A 1 118 ? 6.611 -6.684 -20.266 1.00 84.62 118 LYS A CA 1
ATOM 921 C C . LYS A 1 118 ? 7.486 -5.453 -20.045 1.00 84.62 118 LYS A C 1
ATOM 923 O O . LYS A 1 118 ? 8.121 -5.003 -20.995 1.00 84.62 118 LYS A O 1
ATOM 928 N N . MET A 1 119 ? 7.545 -4.950 -18.815 1.00 80.25 119 MET A N 1
ATOM 929 C CA . MET A 1 119 ? 8.380 -3.803 -18.443 1.00 80.25 119 MET A CA 1
ATOM 930 C C . MET A 1 119 ? 9.868 -4.135 -18.557 1.00 80.25 119 MET A C 1
ATOM 932 O O . MET A 1 119 ? 10.632 -3.356 -19.115 1.00 80.25 119 MET A O 1
ATOM 936 N N . VAL A 1 120 ? 10.278 -5.334 -18.132 1.00 78.12 120 VAL A N 1
ATOM 937 C CA . VAL A 1 120 ? 11.653 -5.828 -18.323 1.00 78.12 120 VAL A CA 1
ATOM 938 C C . VAL A 1 120 ? 12.018 -5.924 -19.810 1.00 78.12 120 VAL A C 1
ATOM 940 O O . VAL A 1 120 ? 13.100 -5.498 -20.198 1.00 78.12 120 VAL A O 1
ATOM 943 N N . ARG A 1 121 ? 11.122 -6.445 -20.661 1.00 78.12 121 ARG A N 1
ATOM 944 C CA . ARG A 1 121 ? 11.383 -6.606 -22.107 1.00 78.12 121 ARG A CA 1
ATOM 945 C C . ARG A 1 121 ? 11.382 -5.293 -22.887 1.00 78.12 121 ARG A C 1
ATOM 947 O O . ARG A 1 121 ? 12.026 -5.207 -23.928 1.00 78.12 121 ARG A O 1
ATOM 954 N N . ASN A 1 122 ? 10.622 -4.300 -22.439 1.00 76.88 122 ASN A N 1
ATOM 955 C CA . ASN A 1 122 ? 10.498 -3.017 -23.113 1.00 76.88 122 ASN A CA 1
ATOM 956 C C . ASN A 1 122 ? 10.667 -1.882 -22.106 1.00 76.88 122 ASN A C 1
ATOM 958 O O . ASN A 1 122 ? 9.721 -1.480 -21.435 1.00 76.88 122 ASN A O 1
ATOM 962 N N . TRP A 1 123 ? 11.869 -1.313 -22.080 1.00 66.69 123 TRP A N 1
ATOM 963 C CA . TRP A 1 123 ? 12.239 -0.235 -21.167 1.00 66.69 123 TRP A CA 1
ATOM 964 C C . TRP A 1 123 ? 11.390 1.040 -21.310 1.00 66.69 123 TRP A C 1
ATOM 966 O O . TRP A 1 123 ? 11.301 1.822 -20.369 1.00 66.69 123 TRP A O 1
ATOM 976 N N . ARG A 1 124 ? 10.754 1.264 -22.473 1.00 69.00 124 ARG A N 1
ATOM 977 C CA . ARG A 1 124 ? 9.831 2.393 -22.711 1.00 69.00 124 ARG A CA 1
ATOM 978 C C . ARG A 1 124 ? 8.376 2.035 -22.434 1.00 69.00 124 ARG A C 1
ATOM 980 O O . ARG A 1 124 ? 7.486 2.820 -22.766 1.00 69.00 124 ARG A O 1
ATOM 987 N N . TYR A 1 125 ? 8.103 0.843 -21.908 1.00 72.31 125 TYR A N 1
ATOM 988 C CA . TYR A 1 125 ? 6.742 0.416 -21.644 1.00 72.31 125 TYR A CA 1
ATOM 989 C C . TYR A 1 125 ? 6.132 1.276 -20.544 1.00 72.31 125 TYR A C 1
ATOM 991 O O . TYR A 1 125 ? 6.467 1.152 -19.370 1.00 72.31 125 TYR A O 1
ATOM 999 N N . LYS A 1 126 ? 5.205 2.136 -20.953 1.00 69.75 126 LYS A N 1
ATOM 1000 C CA . LYS A 1 126 ? 4.353 2.899 -20.053 1.00 69.75 126 LYS A CA 1
ATOM 1001 C C . LYS A 1 126 ? 2.967 2.260 -20.075 1.00 69.75 126 LYS A C 1
ATOM 1003 O O . LYS A 1 126 ? 2.323 2.295 -21.133 1.00 69.75 126 LYS A O 1
ATOM 1008 N N . PRO A 1 127 ? 2.513 1.650 -18.966 1.00 69.19 127 PRO A N 1
ATOM 1009 C CA . PRO A 1 127 ? 1.115 1.295 -18.790 1.00 69.19 127 PRO A CA 1
ATOM 1010 C C . PRO A 1 127 ? 0.249 2.502 -19.150 1.00 69.19 127 PRO A C 1
ATOM 1012 O O . PRO A 1 127 ? 0.453 3.605 -18.646 1.00 69.19 127 PRO A O 1
ATOM 1015 N N . LYS A 1 128 ? -0.679 2.323 -20.087 1.00 67.69 128 LYS A N 1
ATOM 1016 C CA . LYS A 1 128 ? -1.654 3.368 -20.393 1.00 67.69 128 LYS A CA 1
ATOM 1017 C C . LYS A 1 128 ? -2.783 3.249 -19.379 1.00 67.69 128 LYS A C 1
ATOM 1019 O O . LYS A 1 128 ? -3.237 2.132 -19.127 1.00 67.69 128 LYS A O 1
ATOM 1024 N N . LYS A 1 129 ? -3.267 4.385 -18.864 1.00 67.00 129 LYS A N 1
ATOM 1025 C CA . LYS A 1 129 ? -4.505 4.430 -18.077 1.00 67.00 129 LYS A CA 1
ATOM 1026 C C . LYS A 1 129 ? -5.598 3.710 -18.877 1.00 67.00 129 LYS A C 1
ATOM 1028 O O . LYS A 1 129 ? -5.879 4.077 -20.019 1.00 67.00 129 LYS A O 1
ATOM 1033 N N . ASP A 1 130 ? -6.070 2.601 -18.319 1.00 68.25 130 ASP A N 1
ATOM 1034 C CA . ASP A 1 130 ? -7.202 1.791 -18.786 1.00 68.25 130 ASP A CA 1
ATOM 1035 C C . ASP A 1 130 ? -7.137 1.274 -20.220 1.00 68.25 130 ASP A C 1
ATOM 1037 O O . ASP A 1 130 ? -8.161 1.026 -20.855 1.00 68.25 130 ASP A O 1
ATOM 1041 N N . LYS A 1 131 ? -5.925 1.079 -20.753 1.00 73.00 131 LYS A N 1
ATOM 1042 C CA . LYS A 1 131 ? -5.745 0.531 -22.101 1.00 73.00 131 LYS A CA 1
ATOM 1043 C C . LYS A 1 131 ? -4.752 -0.615 -22.133 1.00 73.00 131 LYS A 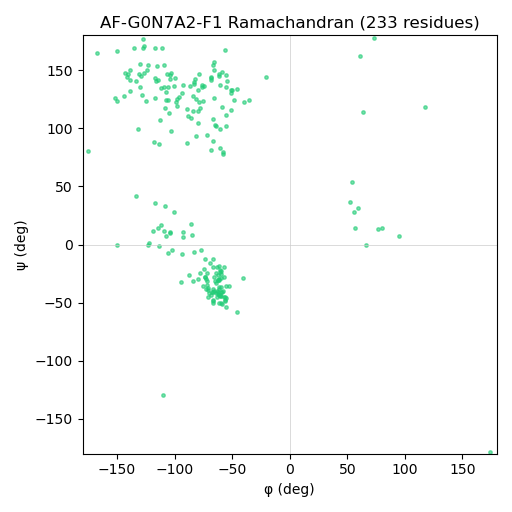C 1
ATOM 1045 O O . LYS A 1 131 ? -3.625 -0.515 -21.650 1.00 73.00 131 LYS A O 1
ATOM 1050 N N . GLY A 1 132 ? -5.149 -1.657 -22.856 1.00 82.19 132 GLY A N 1
ATOM 1051 C CA . GLY A 1 132 ? -4.347 -2.854 -23.051 1.00 82.19 132 GLY A CA 1
ATOM 1052 C C . GLY A 1 132 ? -4.288 -3.728 -21.802 1.00 82.19 132 GLY A C 1
ATOM 1053 O O . GLY A 1 132 ? -4.820 -3.409 -20.749 1.00 82.19 132 GLY A O 1
ATOM 1054 N N . GLU A 1 133 ? -3.611 -4.860 -21.941 1.00 85.75 133 GLU A N 1
ATOM 1055 C CA . GLU A 1 133 ? -3.622 -5.928 -20.940 1.00 85.75 133 GLU A CA 1
ATOM 1056 C C . GLU A 1 133 ? -3.075 -5.530 -19.557 1.00 85.75 133 GLU A C 1
ATOM 1058 O O . GLU A 1 133 ? -3.530 -6.067 -18.554 1.00 85.75 133 GLU A O 1
ATOM 1063 N N . CYS A 1 134 ? -2.133 -4.587 -19.505 1.00 86.12 134 CYS A N 1
ATOM 1064 C CA . CYS A 1 134 ? -1.570 -4.050 -18.261 1.00 86.12 134 CYS A CA 1
ATOM 1065 C C . CYS A 1 134 ? -2.047 -2.616 -18.000 1.00 86.12 134 CYS A C 1
ATOM 1067 O O . CYS A 1 134 ? -1.278 -1.793 -17.515 1.00 86.12 134 CYS A O 1
ATOM 1069 N N . GLY A 1 135 ? -3.278 -2.288 -18.400 1.00 82.94 135 GLY A N 1
ATOM 1070 C CA . GLY A 1 135 ? -3.925 -1.051 -17.972 1.00 82.94 135 GLY A CA 1
ATOM 1071 C C . GLY A 1 135 ? -4.225 -1.066 -16.469 1.00 82.94 135 GLY A C 1
ATOM 1072 O O . GLY A 1 135 ? -4.389 -2.136 -15.886 1.00 82.94 135 GLY A O 1
ATOM 1073 N N . LEU A 1 136 ? -4.312 0.125 -15.871 1.00 80.56 136 LEU A N 1
ATOM 1074 C CA . LEU A 1 136 ? -4.599 0.358 -14.446 1.00 80.56 136 LEU A CA 1
ATOM 1075 C C . LEU A 1 136 ? -5.773 -0.483 -13.926 1.00 80.56 136 LEU A C 1
ATOM 1077 O O . LEU A 1 136 ? -5.578 -1.310 -13.042 1.00 80.56 136 LEU A O 1
ATOM 1081 N N . HIS A 1 137 ? -6.951 -0.338 -14.539 1.00 82.25 137 HIS A N 1
ATOM 1082 C CA . HIS A 1 137 ? -8.153 -1.100 -14.182 1.00 82.25 137 HIS A CA 1
ATOM 1083 C C . HIS A 1 137 ? -8.258 -2.468 -14.886 1.00 82.25 137 HIS A C 1
ATOM 1085 O O . HIS A 1 137 ? -9.342 -3.031 -15.003 1.00 82.25 137 HIS A O 1
ATOM 1091 N N . GLN A 1 138 ? -7.148 -2.986 -15.425 1.00 85.19 138 GLN A N 1
ATOM 1092 C CA . GLN A 1 138 ? -7.081 -4.279 -16.119 1.00 85.19 138 GLN A CA 1
ATOM 1093 C C . GLN A 1 138 ? -6.288 -5.286 -15.265 1.00 85.19 138 GLN A C 1
ATOM 1095 O O . GLN A 1 138 ? -6.570 -5.443 -14.083 1.00 85.19 138 GLN A O 1
ATOM 1100 N N . ASN A 1 139 ? -5.284 -5.970 -15.830 1.00 87.12 139 ASN A N 1
ATOM 1101 C CA . ASN A 1 139 ? -4.503 -7.001 -15.129 1.00 87.12 139 ASN A CA 1
ATOM 1102 C C . ASN A 1 139 ? -3.150 -6.486 -14.629 1.00 87.12 139 ASN A C 1
ATOM 1104 O O . ASN A 1 139 ? -2.167 -7.237 -14.583 1.00 87.12 139 ASN A O 1
ATOM 1108 N N . LEU A 1 140 ? -3.054 -5.188 -14.338 1.00 88.00 140 LEU A N 1
ATOM 1109 C CA . LEU A 1 140 ? -1.789 -4.622 -13.910 1.00 88.00 140 LEU A CA 1
ATOM 1110 C C . LEU A 1 140 ? -1.410 -5.084 -12.508 1.00 88.00 140 LEU A C 1
ATOM 1112 O O . LEU A 1 140 ? -0.272 -5.503 -12.337 1.00 88.00 140 LEU A O 1
ATOM 1116 N N . PHE A 1 141 ? -2.342 -5.069 -11.557 1.00 90.25 141 PHE A N 1
ATOM 1117 C CA . PHE A 1 141 ? -2.101 -5.461 -10.169 1.00 90.25 141 PHE A CA 1
ATOM 1118 C C . PHE A 1 141 ? -2.652 -6.854 -9.845 1.00 90.25 141 PHE A C 1
ATOM 1120 O O . PHE A 1 141 ? -3.676 -7.280 -10.375 1.00 90.25 141 PHE A O 1
ATOM 1127 N N . SER A 1 142 ? -1.955 -7.542 -8.949 1.00 92.75 142 SER A N 1
ATOM 1128 C CA . SER A 1 142 ? -2.417 -8.690 -8.183 1.00 92.75 142 SER A CA 1
ATOM 1129 C C . SER A 1 142 ? -2.664 -8.238 -6.750 1.00 92.75 142 SER A C 1
ATOM 1131 O O . SER A 1 142 ? -1.811 -7.564 -6.170 1.00 92.75 142 SER A O 1
ATOM 1133 N N . PHE A 1 143 ? -3.788 -8.662 -6.189 1.00 92.50 143 PHE A N 1
ATOM 1134 C CA . PHE A 1 143 ? -4.179 -8.421 -4.803 1.00 92.50 143 PHE A CA 1
ATOM 1135 C C . PHE A 1 143 ? -4.215 -9.764 -4.070 1.00 92.50 143 PHE A C 1
ATOM 1137 O O . PHE A 1 143 ? -4.593 -10.773 -4.670 1.00 92.50 143 PHE A O 1
ATOM 1144 N N . ASP A 1 144 ? -3.770 -9.790 -2.818 1.00 89.50 144 ASP A N 1
ATOM 1145 C CA . ASP A 1 144 ? -3.806 -10.980 -1.965 1.00 89.50 144 ASP A CA 1
ATOM 1146 C C . ASP A 1 144 ? -5.225 -11.259 -1.459 1.00 89.50 144 ASP A C 1
ATOM 1148 O O . ASP A 1 144 ? -5.624 -12.419 -1.349 1.00 89.50 144 ASP A O 1
ATOM 1152 N N . SER A 1 145 ? -6.001 -10.208 -1.175 1.00 84.38 145 SER A N 1
ATOM 1153 C CA . SER A 1 145 ? -7.401 -10.359 -0.790 1.00 84.38 145 SER A CA 1
ATOM 1154 C C . SER A 1 145 ? -8.277 -10.594 -2.020 1.00 84.38 145 SER A C 1
ATOM 1156 O O . SER A 1 145 ? -8.478 -9.705 -2.849 1.00 84.38 145 SER A O 1
ATOM 1158 N N . SER A 1 146 ? -8.878 -11.783 -2.111 1.00 82.12 146 SER A N 1
ATOM 1159 C CA . SER A 1 146 ? -9.894 -12.081 -3.130 1.00 82.12 146 SER A CA 1
ATOM 1160 C C . SER A 1 146 ? -11.208 -11.332 -2.912 1.00 82.12 146 SER A C 1
ATOM 1162 O O . SER A 1 146 ? -12.031 -11.285 -3.822 1.00 82.12 146 SER A O 1
ATOM 1164 N N . ASN A 1 147 ? -11.406 -10.780 -1.713 1.00 82.56 147 ASN A N 1
ATOM 1165 C CA . ASN A 1 147 ? -12.681 -10.229 -1.262 1.00 82.56 147 ASN A CA 1
ATOM 1166 C C . ASN A 1 147 ? -12.616 -8.717 -1.038 1.00 82.56 147 ASN A C 1
ATOM 1168 O O . ASN A 1 147 ? -13.491 -8.162 -0.370 1.00 82.56 147 ASN A O 1
ATOM 1172 N N . THR A 1 148 ? -11.559 -8.077 -1.539 1.00 84.50 148 THR A N 1
ATOM 1173 C CA . THR A 1 148 ? -11.415 -6.629 -1.498 1.00 84.50 148 THR A CA 1
ATOM 1174 C C . THR A 1 148 ? -11.622 -6.052 -2.893 1.00 84.50 148 THR A C 1
ATOM 1176 O O . THR A 1 148 ? -11.044 -6.542 -3.867 1.00 84.50 148 THR A O 1
ATOM 1179 N N . ASP A 1 149 ? -12.451 -5.019 -3.010 1.00 89.69 149 ASP A N 1
ATOM 1180 C CA . ASP A 1 149 ? -12.650 -4.288 -4.257 1.00 89.69 149 ASP A CA 1
ATOM 1181 C C . ASP A 1 149 ? -11.598 -3.177 -4.417 1.00 89.69 149 ASP A C 1
ATOM 1183 O O . ASP A 1 149 ? -11.662 -2.155 -3.733 1.00 89.69 149 ASP A O 1
ATOM 1187 N N . PRO A 1 150 ? -10.633 -3.314 -5.346 1.00 89.19 150 PRO A N 1
ATOM 1188 C CA . PRO A 1 150 ? -9.571 -2.333 -5.490 1.00 89.19 150 PRO A CA 1
ATOM 1189 C C . PRO A 1 150 ? -10.006 -1.060 -6.216 1.00 89.19 150 PRO A C 1
ATOM 1191 O O . PRO A 1 150 ? -9.196 -0.148 -6.345 1.00 89.19 150 PRO A O 1
ATOM 1194 N N . THR A 1 151 ? -11.241 -0.983 -6.720 1.00 87.00 151 THR A N 1
ATOM 1195 C CA . THR A 1 151 ? -11.687 0.097 -7.613 1.00 87.00 151 THR A CA 1
ATOM 1196 C C . THR A 1 151 ? -11.478 1.473 -6.993 1.00 87.00 151 THR A C 1
ATOM 1198 O O . THR A 1 151 ? -10.889 2.332 -7.633 1.00 87.00 151 THR A O 1
ATOM 1201 N N . PHE A 1 152 ? -11.841 1.666 -5.722 1.00 85.81 152 PHE A N 1
ATOM 1202 C CA . PHE A 1 152 ? -11.618 2.942 -5.043 1.00 85.81 152 PHE A CA 1
ATOM 1203 C C . PHE A 1 152 ? -10.135 3.332 -4.993 1.00 85.81 152 PHE A C 1
ATOM 1205 O O . PHE A 1 152 ? -9.784 4.444 -5.384 1.00 85.81 152 PHE A O 1
ATOM 1212 N N . ALA A 1 153 ? -9.255 2.428 -4.554 1.00 85.50 153 ALA A N 1
ATOM 1213 C CA . ALA A 1 153 ? -7.821 2.700 -4.488 1.00 85.50 153 ALA A CA 1
ATOM 1214 C C . ALA A 1 153 ? -7.234 2.975 -5.887 1.00 85.50 153 ALA A C 1
ATOM 1216 O O . ALA A 1 153 ? -6.456 3.909 -6.072 1.00 85.50 153 ALA A O 1
ATOM 1217 N N . LEU A 1 154 ? -7.666 2.205 -6.891 1.00 83.38 154 LEU A N 1
ATOM 1218 C CA . LEU A 1 154 ? -7.221 2.340 -8.275 1.00 83.38 154 LEU A CA 1
ATOM 1219 C C . LEU A 1 154 ? -7.775 3.589 -8.980 1.00 83.38 154 LEU A C 1
ATOM 1221 O O . LEU A 1 154 ? -7.077 4.168 -9.803 1.00 83.38 154 LEU A O 1
ATOM 1225 N N . ASP A 1 155 ? -8.968 4.067 -8.646 1.00 79.00 155 ASP A N 1
ATOM 1226 C CA . ASP A 1 155 ? -9.509 5.316 -9.197 1.00 79.00 155 ASP A CA 1
ATOM 1227 C C . ASP A 1 155 ? -8.819 6.545 -8.596 1.00 79.00 155 ASP A C 1
ATOM 1229 O O . ASP A 1 155 ? -8.691 7.587 -9.242 1.00 79.00 155 ASP A O 1
ATOM 1233 N N . ARG A 1 156 ? -8.327 6.412 -7.361 1.00 73.88 156 ARG A N 1
ATOM 1234 C CA . ARG A 1 156 ? -7.541 7.434 -6.660 1.00 73.88 156 ARG A CA 1
ATOM 1235 C C . ARG A 1 156 ? -6.044 7.372 -6.999 1.00 73.88 156 ARG A C 1
ATOM 1237 O O . ARG A 1 156 ? -5.259 8.084 -6.368 1.00 73.88 156 ARG A O 1
ATOM 1244 N N . ASN A 1 157 ? -5.649 6.548 -7.980 1.00 63.09 157 ASN A N 1
ATOM 1245 C CA . ASN A 1 157 ? -4.247 6.193 -8.196 1.00 63.09 157 ASN A CA 1
ATOM 1246 C C . ASN A 1 157 ? -3.362 7.271 -8.828 1.00 63.09 157 ASN A C 1
ATOM 1248 O O . ASN A 1 157 ? -3.656 7.800 -9.903 1.00 63.09 157 ASN A O 1
ATOM 1252 N N . LEU A 1 158 ? -2.184 7.326 -8.193 1.00 59.69 158 LEU A N 1
ATOM 1253 C CA . LEU A 1 158 ? -0.815 7.292 -8.713 1.00 59.69 158 LEU A CA 1
ATOM 1254 C C . LEU A 1 158 ? -0.382 8.439 -9.612 1.00 59.69 158 LEU A C 1
ATOM 1256 O O . LEU A 1 158 ? -0.743 8.502 -10.792 1.00 59.69 158 LEU A O 1
ATOM 1260 N N . GLU A 1 159 ? 0.569 9.219 -9.092 1.00 50.59 159 GLU A N 1
ATOM 1261 C CA . GLU A 1 159 ? 1.621 9.809 -9.916 1.00 50.59 159 GLU A CA 1
ATOM 1262 C C . GLU A 1 159 ? 2.018 8.823 -11.028 1.00 50.59 159 GLU A C 1
ATOM 1264 O O . GLU A 1 159 ? 2.315 7.648 -10.791 1.00 50.59 159 GLU A O 1
ATOM 1269 N N . GLY A 1 160 ? 1.930 9.300 -12.269 1.00 49.44 160 GLY A N 1
ATOM 1270 C CA . GLY A 1 160 ? 1.939 8.491 -13.480 1.00 49.44 160 GLY A CA 1
ATOM 1271 C C . GLY A 1 160 ? 2.918 7.308 -13.488 1.00 49.44 160 GLY A C 1
ATOM 1272 O O . GLY A 1 160 ? 4.131 7.458 -13.408 1.00 49.44 160 GLY A O 1
ATOM 1273 N N . TYR A 1 161 ? 2.352 6.123 -13.700 1.00 56.72 161 TYR A N 1
ATOM 1274 C CA . TYR A 1 161 ? 2.985 4.872 -14.123 1.00 56.72 161 TYR A CA 1
ATOM 1275 C C . TYR A 1 161 ? 4.358 4.935 -14.827 1.00 56.72 161 TYR A C 1
ATOM 1277 O O . TYR A 1 161 ? 4.486 5.613 -15.853 1.00 56.72 161 TYR A O 1
ATOM 1285 N N . PRO A 1 162 ? 5.223 3.932 -14.559 1.00 54.16 162 PRO A N 1
ATOM 1286 C CA . PRO A 1 162 ? 5.904 3.678 -13.281 1.00 54.16 162 PRO A CA 1
ATOM 1287 C C . PRO A 1 162 ? 6.809 4.855 -12.873 1.00 54.16 162 PRO A C 1
ATOM 1289 O O . PRO A 1 162 ? 7.470 5.449 -13.723 1.00 54.16 162 PRO A O 1
ATOM 1292 N N . ASN A 1 163 ? 6.895 5.128 -11.573 1.00 56.19 163 ASN A N 1
ATOM 1293 C CA . ASN A 1 163 ? 7.673 6.229 -10.988 1.00 56.19 163 ASN A CA 1
ATOM 1294 C C . ASN A 1 163 ? 9.105 5.830 -10.560 1.00 56.19 163 ASN A C 1
ATOM 1296 O O . ASN A 1 163 ? 9.909 6.705 -10.259 1.00 56.19 163 ASN A O 1
ATOM 1300 N N . GLY A 1 164 ? 9.463 4.537 -10.589 1.00 63.91 164 GLY A N 1
ATOM 1301 C CA . GLY A 1 164 ? 10.795 4.062 -10.194 1.00 63.91 164 GLY A CA 1
ATOM 1302 C C . GLY A 1 164 ? 11.295 2.885 -11.032 1.00 63.91 164 GLY A C 1
ATOM 1303 O O . GLY A 1 164 ? 10.603 1.874 -11.181 1.00 63.91 164 GLY A O 1
ATOM 1304 N N . ARG A 1 165 ? 12.513 3.007 -11.581 1.00 72.31 165 ARG A N 1
ATOM 1305 C CA . ARG A 1 165 ? 13.263 1.926 -12.244 1.00 72.31 165 ARG A CA 1
ATOM 1306 C C . ARG A 1 165 ? 14.732 2.006 -11.851 1.00 72.31 165 ARG A C 1
ATOM 1308 O O . ARG A 1 165 ? 15.338 3.065 -11.950 1.00 72.31 165 ARG A O 1
ATOM 1315 N N . SER A 1 166 ? 15.297 0.870 -11.465 1.00 72.31 166 SER A N 1
ATOM 1316 C CA . SER A 1 166 ? 16.702 0.741 -11.090 1.00 72.31 166 SER A CA 1
ATOM 1317 C C . SER A 1 166 ? 17.277 -0.486 -11.784 1.00 72.31 166 SER A C 1
ATOM 1319 O O . SER A 1 166 ? 16.588 -1.494 -11.937 1.00 72.31 166 SER A O 1
ATOM 1321 N N . GLU A 1 167 ? 18.515 -0.402 -12.255 1.00 74.31 167 GLU A N 1
ATOM 1322 C CA . GLU A 1 167 ? 19.229 -1.532 -12.845 1.00 74.31 167 GLU A CA 1
ATOM 1323 C C . GLU A 1 167 ? 20.454 -1.844 -11.990 1.00 74.31 167 GLU A C 1
ATOM 1325 O O . GLU A 1 167 ? 21.286 -0.976 -11.735 1.00 74.31 167 GLU A O 1
ATOM 1330 N N . SER A 1 168 ? 20.581 -3.096 -11.554 1.00 73.62 168 SER A N 1
ATOM 1331 C CA . SER A 1 168 ? 21.790 -3.585 -10.888 1.00 73.62 168 SER A CA 1
ATOM 1332 C C . SER A 1 168 ? 22.562 -4.486 -11.847 1.00 73.62 168 SER A C 1
ATOM 1334 O O . SER A 1 168 ? 22.007 -5.458 -12.364 1.00 73.62 168 SER A O 1
ATOM 1336 N N . GLY A 1 169 ? 23.834 -4.165 -12.087 1.00 70.25 169 GLY A N 1
ATOM 1337 C CA . GLY A 1 169 ? 24.751 -5.009 -12.851 1.00 70.25 169 GLY A CA 1
ATOM 1338 C C . GLY A 1 169 ? 25.370 -6.101 -11.979 1.00 70.25 169 GLY A C 1
ATOM 1339 O O . GLY A 1 169 ? 25.754 -5.849 -10.839 1.00 70.25 169 GLY A O 1
ATOM 1340 N N . PHE A 1 170 ? 25.491 -7.304 -12.528 1.00 69.38 170 PHE A N 1
ATOM 1341 C CA . PHE A 1 170 ? 26.144 -8.454 -11.911 1.00 69.38 170 PHE A CA 1
ATOM 1342 C C . PHE A 1 170 ? 27.388 -8.862 -12.716 1.00 69.38 170 PHE A C 1
ATOM 1344 O O . PHE A 1 170 ? 27.447 -8.630 -13.933 1.00 69.38 170 PHE A O 1
ATOM 1351 N N . PRO A 1 171 ? 28.387 -9.497 -12.069 1.00 65.69 171 PRO A N 1
ATOM 1352 C CA . PRO A 1 171 ? 29.537 -10.068 -12.764 1.00 65.69 171 PRO A CA 1
ATOM 1353 C C . PRO A 1 171 ? 29.090 -10.975 -13.919 1.00 65.69 171 PRO A C 1
ATOM 1355 O O . PRO A 1 171 ? 28.188 -11.793 -13.759 1.00 65.69 171 PRO A O 1
ATOM 1358 N N . GLY A 1 172 ? 29.706 -10.812 -15.093 1.00 75.62 172 GLY A N 1
ATOM 1359 C CA . GLY A 1 172 ? 29.304 -11.517 -16.318 1.00 75.62 172 GLY A CA 1
ATOM 1360 C C . GLY A 1 172 ? 28.345 -10.743 -17.231 1.00 75.62 172 GLY A C 1
ATOM 1361 O O . GLY A 1 172 ? 27.870 -11.304 -18.212 1.00 75.62 172 GLY A O 1
ATOM 1362 N N . GLY A 1 173 ? 28.073 -9.463 -16.946 1.00 71.31 173 GLY A N 1
ATOM 1363 C CA . GLY A 1 173 ? 27.298 -8.584 -17.835 1.00 71.31 173 GLY A CA 1
ATOM 1364 C C . GLY A 1 173 ? 25.781 -8.769 -17.745 1.00 71.31 173 GLY A C 1
ATOM 1365 O O . GLY A 1 173 ? 25.051 -8.290 -18.608 1.00 71.31 173 GLY A O 1
ATOM 1366 N N . ILE A 1 174 ? 25.301 -9.458 -16.709 1.00 71.69 174 ILE A N 1
ATOM 1367 C CA . ILE A 1 174 ? 23.872 -9.622 -16.438 1.00 71.69 174 ILE A CA 1
ATOM 1368 C C . ILE A 1 174 ? 23.378 -8.360 -15.730 1.00 71.69 174 ILE A C 1
ATOM 1370 O O . ILE A 1 174 ? 23.919 -7.996 -14.690 1.00 71.69 174 ILE A O 1
ATOM 1374 N N . SER A 1 175 ? 22.342 -7.706 -16.251 1.00 71.12 175 SER A N 1
ATOM 1375 C CA . SER A 1 175 ? 21.640 -6.636 -15.539 1.00 71.12 175 SER A CA 1
ATOM 1376 C C . SER A 1 175 ? 20.252 -7.099 -15.106 1.00 71.12 175 SER A C 1
ATOM 1378 O O . SER A 1 175 ? 19.522 -7.741 -15.864 1.00 71.12 175 SER A O 1
ATOM 1380 N N . ILE A 1 176 ? 19.882 -6.783 -13.865 1.00 70.88 176 ILE A N 1
ATOM 1381 C CA . ILE A 1 176 ? 18.530 -7.003 -13.349 1.00 70.88 176 ILE A CA 1
ATOM 1382 C C . ILE A 1 176 ? 17.860 -5.645 -13.205 1.00 70.88 176 ILE A C 1
ATOM 1384 O O . ILE A 1 176 ? 18.302 -4.808 -12.419 1.00 70.88 176 ILE A O 1
ATOM 1388 N N . ALA A 1 177 ? 16.782 -5.445 -13.961 1.00 76.12 177 ALA A N 1
ATOM 1389 C CA . ALA A 1 177 ? 15.916 -4.287 -13.811 1.00 76.12 177 ALA A CA 1
ATOM 1390 C C . ALA A 1 177 ? 14.889 -4.541 -12.702 1.00 76.12 177 ALA A C 1
ATOM 1392 O O . ALA A 1 177 ? 14.167 -5.541 -12.726 1.00 76.12 177 ALA A O 1
ATOM 1393 N N . ARG A 1 178 ? 14.803 -3.606 -11.761 1.00 76.75 178 ARG A N 1
ATOM 1394 C CA . ARG A 1 178 ? 13.781 -3.531 -10.718 1.00 76.75 178 ARG A CA 1
ATOM 1395 C C . ARG A 1 178 ? 12.850 -2.365 -11.019 1.00 76.75 178 ARG A C 1
ATOM 1397 O O . ARG A 1 178 ? 13.255 -1.393 -11.661 1.00 76.75 178 ARG A O 1
ATOM 1404 N N . TYR A 1 179 ? 11.625 -2.457 -10.516 1.00 80.19 179 TYR A N 1
ATOM 1405 C CA . TYR A 1 179 ? 10.617 -1.414 -10.665 1.00 80.19 179 TYR A CA 1
ATOM 1406 C C . TYR A 1 179 ? 9.851 -1.228 -9.362 1.00 80.19 179 TYR A C 1
ATOM 1408 O O . TYR A 1 179 ? 9.479 -2.220 -8.720 1.00 80.19 179 TYR A O 1
ATOM 1416 N N . ALA A 1 180 ? 9.542 0.026 -9.045 1.00 83.31 180 ALA A N 1
ATOM 1417 C CA . ALA A 1 180 ? 8.500 0.338 -8.084 1.00 83.31 180 ALA A CA 1
ATOM 1418 C C . ALA A 1 180 ? 7.187 -0.272 -8.599 1.00 83.31 180 ALA A C 1
ATOM 1420 O O . ALA A 1 180 ? 6.761 -0.025 -9.732 1.00 83.31 180 ALA A O 1
ATOM 1421 N N . SER A 1 181 ? 6.623 -1.193 -7.823 1.00 87.31 181 SER A N 1
ATOM 1422 C CA . SER A 1 181 ? 5.523 -2.052 -8.268 1.00 87.31 181 SER A CA 1
ATOM 1423 C C . SER A 1 181 ? 4.565 -2.481 -7.163 1.00 87.31 181 SER A C 1
ATOM 1425 O O . SER A 1 181 ? 3.609 -3.184 -7.479 1.00 87.31 181 SER A O 1
ATOM 1427 N N . CYS A 1 182 ? 4.788 -2.062 -5.917 1.00 90.00 182 CYS A N 1
ATOM 1428 C CA . CYS A 1 182 ? 3.886 -2.293 -4.791 1.00 90.00 182 CYS A CA 1
ATOM 1429 C C . CYS A 1 182 ? 3.123 -1.021 -4.451 1.00 90.00 182 CYS A C 1
ATOM 1431 O O . CYS A 1 182 ? 3.697 0.061 -4.539 1.00 90.00 182 CYS A O 1
ATOM 1433 N N . LEU A 1 183 ? 1.852 -1.149 -4.080 1.00 89.81 183 LEU A N 1
ATOM 1434 C CA . LEU A 1 183 ? 1.054 -0.016 -3.628 1.00 89.81 183 LEU A CA 1
ATOM 1435 C C . LEU A 1 183 ? 1.433 0.376 -2.196 1.00 89.81 183 LEU A C 1
ATOM 1437 O O . LEU A 1 183 ? 1.598 -0.468 -1.315 1.00 89.81 183 LEU A O 1
ATOM 1441 N N . ALA A 1 184 ? 1.531 1.679 -1.975 1.00 90.00 184 ALA A N 1
ATOM 1442 C CA . ALA A 1 184 ? 1.611 2.298 -0.663 1.00 90.00 184 ALA A CA 1
ATOM 1443 C C . ALA A 1 184 ? 0.569 3.417 -0.581 1.00 90.00 184 ALA A C 1
ATOM 1445 O O . ALA A 1 184 ? 0.294 4.077 -1.579 1.00 90.00 184 ALA A O 1
ATOM 1446 N N . MET A 1 185 ? -0.016 3.620 0.591 1.00 89.62 185 MET A N 1
ATOM 1447 C CA . MET A 1 185 ? -0.963 4.693 0.876 1.00 89.62 185 MET A CA 1
ATOM 1448 C C . MET A 1 185 ? -0.249 5.830 1.607 1.00 89.62 185 MET A C 1
ATOM 1450 O O . MET A 1 185 ? 0.506 5.577 2.543 1.00 89.62 185 MET A O 1
ATOM 1454 N N . ASP A 1 186 ? -0.525 7.066 1.196 1.00 87.50 186 ASP A N 1
ATOM 1455 C CA . ASP A 1 186 ? -0.130 8.295 1.889 1.00 87.50 186 ASP A CA 1
ATOM 1456 C C . ASP A 1 186 ? -1.357 8.872 2.617 1.00 87.50 186 ASP A C 1
ATOM 1458 O O . ASP A 1 186 ? -2.216 9.503 1.989 1.00 87.50 186 ASP A O 1
ATOM 1462 N N . PRO A 1 187 ? -1.496 8.597 3.926 1.00 81.50 187 PRO A N 1
ATOM 1463 C CA . PRO A 1 187 ? -2.617 9.064 4.725 1.00 81.50 187 PRO A CA 1
ATOM 1464 C C . PRO A 1 187 ? -2.559 10.570 5.015 1.00 81.50 187 PRO A C 1
ATOM 1466 O O . PRO A 1 187 ? -3.614 11.158 5.264 1.00 81.50 187 PRO A O 1
ATOM 1469 N N . ASP A 1 188 ? -1.369 11.182 4.991 1.00 72.44 188 ASP A N 1
ATOM 1470 C CA . ASP A 1 188 ? -1.115 12.549 5.458 1.00 72.44 188 ASP A CA 1
ATOM 1471 C C . ASP A 1 188 ? -1.443 13.598 4.384 1.00 72.44 188 ASP A C 1
ATOM 1473 O O . ASP A 1 188 ? -1.918 14.693 4.702 1.00 72.44 188 ASP A O 1
ATOM 1477 N N . ARG A 1 189 ? -1.273 13.263 3.096 1.00 66.38 189 ARG A N 1
ATOM 1478 C CA . ARG A 1 189 ? -1.648 14.161 1.986 1.00 66.38 189 ARG A CA 1
ATOM 1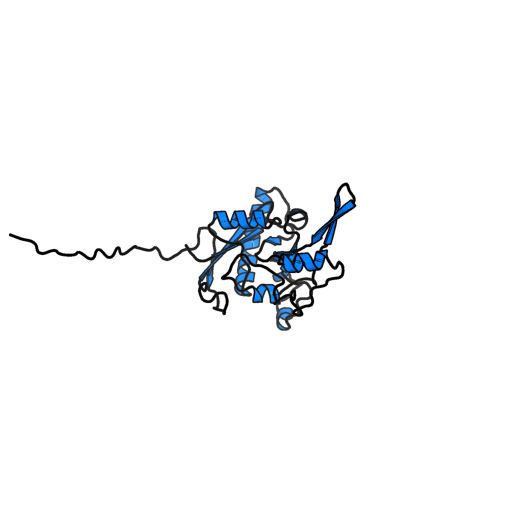479 C C . ARG A 1 189 ? -3.148 14.440 1.904 1.00 66.38 189 ARG A C 1
ATOM 1481 O O . ARG A 1 189 ? -3.533 15.484 1.379 1.00 66.38 189 ARG A O 1
ATOM 1488 N N . TYR A 1 190 ? -3.991 13.555 2.432 1.00 59.81 190 TYR A N 1
ATOM 1489 C CA . TYR A 1 190 ? -5.445 13.657 2.300 1.00 59.81 190 TYR A CA 1
ATOM 1490 C C . TYR A 1 190 ? -6.083 14.797 3.111 1.00 59.81 190 TYR A C 1
ATOM 1492 O O . TYR A 1 190 ? -7.006 15.439 2.617 1.00 59.81 190 TYR A O 1
ATOM 1500 N N . ASP A 1 191 ? -5.579 15.077 4.317 1.00 53.84 191 ASP A N 1
ATOM 1501 C CA . ASP A 1 191 ? -6.109 16.120 5.218 1.00 53.84 191 ASP A CA 1
ATOM 1502 C C . ASP A 1 191 ? -5.239 17.395 5.241 1.00 53.84 191 ASP A C 1
ATOM 1504 O O . ASP A 1 191 ? -5.416 18.278 6.088 1.00 53.84 191 ASP A O 1
ATOM 1508 N N . SER A 1 192 ? -4.264 17.509 4.334 1.00 56.44 192 SER A N 1
ATOM 1509 C CA . SER A 1 192 ? -3.370 18.667 4.291 1.00 56.44 192 SER A CA 1
ATOM 1510 C C . SER A 1 192 ? -4.120 19.937 3.862 1.00 56.44 192 SER A C 1
ATOM 1512 O O . SER A 1 192 ? -4.970 19.916 2.978 1.00 56.44 192 SER A O 1
ATOM 1514 N N . ALA A 1 193 ? -3.801 21.087 4.469 1.00 51.00 193 ALA A N 1
ATOM 1515 C CA . ALA A 1 193 ? -4.441 22.368 4.130 1.00 51.00 193 ALA A CA 1
ATOM 1516 C C . ALA A 1 193 ? -4.215 22.803 2.664 1.00 51.00 193 ALA A C 1
ATOM 1518 O O . ALA A 1 193 ? -4.953 23.650 2.157 1.00 51.00 193 ALA A O 1
ATOM 1519 N N . GLU A 1 194 ? -3.200 22.224 2.018 1.00 51.34 194 GLU A N 1
ATOM 1520 C CA . GLU A 1 194 ? -2.848 22.375 0.604 1.00 51.34 194 GLU A CA 1
ATOM 1521 C C . GLU A 1 194 ? -3.765 21.546 -0.320 1.00 51.34 194 GLU A C 1
ATOM 1523 O O . GLU A 1 194 ? -3.997 21.944 -1.456 1.00 51.34 194 GLU A O 1
ATOM 1528 N N . PHE A 1 195 ? -4.380 20.470 0.192 1.00 54.16 195 PHE A N 1
ATOM 1529 C CA . PHE A 1 195 ? -5.359 19.621 -0.495 1.00 54.16 195 PHE A CA 1
ATOM 1530 C C . PHE A 1 195 ? -6.738 19.744 0.166 1.00 54.16 195 PHE A C 1
ATOM 1532 O O . PHE A 1 195 ? -7.119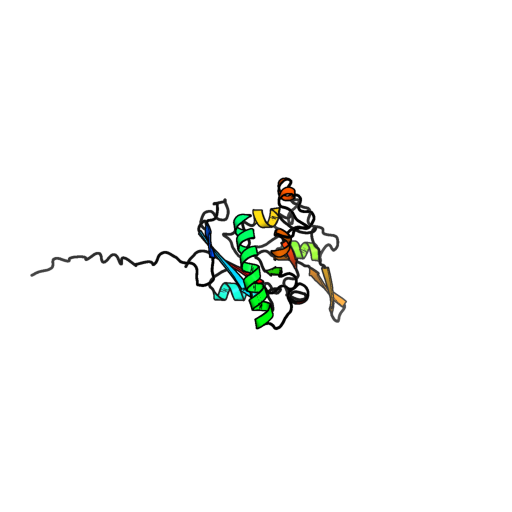 18.968 1.042 1.00 54.16 195 PHE A O 1
ATOM 1539 N N . LYS A 1 196 ? -7.536 20.732 -0.250 1.00 45.50 196 LYS A N 1
ATOM 1540 C CA . LYS A 1 196 ? -8.917 20.851 0.238 1.00 45.50 196 LYS A CA 1
ATOM 1541 C C . LYS A 1 196 ? -9.866 19.942 -0.538 1.00 45.50 196 LYS A C 1
ATOM 1543 O O . LYS A 1 196 ? -9.808 19.825 -1.756 1.00 45.50 196 LYS A O 1
ATOM 1548 N N . TYR A 1 197 ? -10.818 19.385 0.207 1.00 45.91 197 TYR A N 1
ATOM 1549 C CA . TYR A 1 197 ? -11.925 18.521 -0.220 1.00 45.91 197 TYR A CA 1
ATOM 1550 C C . TYR A 1 197 ? -12.620 18.918 -1.541 1.00 45.91 197 TYR A C 1
ATOM 1552 O O . TYR A 1 197 ? -13.151 18.056 -2.240 1.00 45.91 197 TYR A O 1
ATOM 1560 N N . GLU A 1 198 ? -12.638 20.208 -1.888 1.00 43.97 198 GLU A N 1
ATOM 1561 C CA . GLU A 1 198 ? -13.302 20.741 -3.084 1.00 43.97 198 GLU A CA 1
ATOM 1562 C C . GLU A 1 198 ? -12.731 20.168 -4.399 1.00 43.97 198 GLU A C 1
ATOM 1564 O O . GLU A 1 198 ? -13.505 19.909 -5.326 1.00 43.97 198 GLU A O 1
ATOM 1569 N N . ASP A 1 199 ? -11.437 19.818 -4.447 1.00 48.66 199 ASP A N 1
ATOM 1570 C CA . ASP A 1 199 ? -10.780 19.255 -5.643 1.00 48.66 199 ASP A CA 1
ATOM 1571 C C . ASP A 1 199 ? -11.168 17.791 -5.948 1.00 48.66 199 ASP A C 1
ATOM 1573 O O . ASP A 1 199 ? -10.945 17.282 -7.049 1.00 48.66 199 ASP A O 1
ATOM 1577 N N . ILE A 1 200 ? -11.825 17.095 -5.012 1.00 49.19 200 ILE A N 1
ATOM 1578 C CA . ILE A 1 200 ? -12.241 15.689 -5.179 1.00 49.19 200 ILE A CA 1
ATOM 1579 C C . ILE A 1 200 ? -13.456 15.554 -6.119 1.00 49.19 200 ILE A C 1
ATOM 1581 O O . ILE A 1 200 ? -13.678 14.486 -6.702 1.00 49.19 200 ILE A O 1
ATOM 1585 N N . THR A 1 201 ? -14.227 16.630 -6.312 1.00 45.31 201 THR A N 1
ATOM 1586 C CA . THR A 1 201 ? -15.457 16.617 -7.126 1.00 45.31 201 THR A CA 1
ATOM 1587 C C . THR A 1 201 ? -15.216 16.372 -8.620 1.00 45.31 201 THR A C 1
ATOM 1589 O O . THR A 1 201 ? -16.127 15.904 -9.298 1.00 45.31 201 THR A O 1
ATOM 1592 N N . ASN A 1 202 ? -13.989 16.575 -9.118 1.00 41.88 202 ASN A N 1
ATOM 1593 C CA . ASN A 1 202 ? -13.629 16.394 -10.532 1.00 41.88 202 ASN A CA 1
ATOM 1594 C C . ASN A 1 202 ? -12.737 15.172 -10.832 1.00 41.88 202 ASN A C 1
ATOM 1596 O O . ASN A 1 202 ? -12.242 15.043 -11.949 1.00 41.88 202 ASN A O 1
ATOM 1600 N N . HIS A 1 203 ? -12.540 14.252 -9.878 1.00 41.84 203 HIS A N 1
ATOM 1601 C CA . HIS A 1 203 ? -11.770 13.002 -10.071 1.00 41.84 203 HIS A CA 1
ATOM 1602 C C . HIS A 1 203 ? -10.312 13.178 -10.553 1.00 41.84 203 HIS A C 1
ATOM 1604 O O . HIS A 1 203 ? -9.666 12.212 -10.960 1.00 41.84 203 HIS A O 1
ATOM 1610 N N . THR A 1 204 ? -9.763 14.388 -10.487 1.00 39.50 204 THR A N 1
ATOM 1611 C CA . THR A 1 204 ? -8.365 14.685 -10.810 1.00 39.50 204 THR A CA 1
ATOM 1612 C C . THR A 1 204 ? -7.675 15.211 -9.569 1.00 39.50 204 THR A C 1
ATOM 1614 O O . THR A 1 204 ? -7.632 16.411 -9.330 1.00 39.50 204 THR A O 1
ATOM 1617 N N . LEU A 1 205 ? -7.131 14.294 -8.775 1.00 44.31 205 LEU A N 1
ATOM 1618 C CA . LEU A 1 205 ? -6.079 14.630 -7.824 1.00 44.31 205 LEU A CA 1
ATOM 1619 C C . LEU A 1 205 ? -4.783 14.720 -8.626 1.00 44.31 205 LEU A C 1
ATOM 1621 O O . LEU A 1 205 ? -4.436 13.764 -9.319 1.00 44.31 205 LEU A O 1
ATOM 1625 N N . HIS A 1 206 ? -4.105 15.865 -8.574 1.00 43.78 206 HIS A N 1
ATOM 1626 C CA . HIS A 1 206 ? -2.878 16.071 -9.343 1.00 43.78 206 HIS A CA 1
ATOM 1627 C C . HIS A 1 206 ? -1.726 15.154 -8.883 1.00 43.78 206 HIS A C 1
ATOM 1629 O O . HIS A 1 206 ? -0.951 14.733 -9.741 1.00 43.78 206 HIS A O 1
ATOM 1635 N N . ASP A 1 207 ? -1.707 14.739 -7.605 1.00 50.31 207 ASP A N 1
ATOM 1636 C CA . ASP A 1 207 ? -0.578 13.998 -7.011 1.00 50.31 207 ASP A CA 1
ATOM 1637 C C . ASP A 1 207 ? -0.926 12.617 -6.406 1.00 50.31 207 ASP A C 1
ATOM 1639 O O . ASP A 1 207 ? -0.039 11.936 -5.902 1.00 50.31 207 ASP A O 1
ATOM 1643 N N . GLY A 1 208 ? -2.188 12.163 -6.476 1.00 57.53 208 GLY A N 1
ATOM 1644 C CA . GLY A 1 208 ? -2.629 10.860 -5.939 1.00 57.53 208 GLY A CA 1
ATOM 1645 C C . GLY A 1 208 ? -2.442 10.672 -4.415 1.00 57.53 208 GLY A C 1
ATOM 1646 O O . GLY A 1 208 ? -1.707 11.395 -3.753 1.00 57.53 208 GLY A O 1
ATOM 1647 N N . PHE A 1 209 ? -3.133 9.688 -3.828 1.00 75.56 209 PHE A N 1
ATOM 1648 C CA . PHE A 1 209 ? -2.949 9.287 -2.409 1.00 75.56 209 PHE A CA 1
ATOM 1649 C C . PHE A 1 209 ? -2.372 7.880 -2.251 1.00 75.56 209 PHE A C 1
ATOM 1651 O O . PHE A 1 209 ? -2.156 7.388 -1.145 1.00 75.56 209 PHE A O 1
ATOM 1658 N N . PHE A 1 210 ? -2.149 7.227 -3.383 1.00 82.12 210 PHE A N 1
ATOM 1659 C CA . PHE A 1 210 ? -1.450 5.966 -3.476 1.00 82.12 210 PHE A CA 1
ATOM 1660 C C . PHE A 1 210 ? -0.198 6.194 -4.301 1.00 82.12 210 PHE A C 1
ATOM 1662 O O . PHE A 1 210 ? -0.234 6.941 -5.281 1.00 82.12 210 PHE A O 1
ATOM 1669 N N . HIS A 1 211 ? 0.870 5.515 -3.904 1.00 79.81 211 HIS A N 1
ATOM 1670 C CA . HIS A 1 211 ? 2.197 5.563 -4.496 1.00 79.81 211 HIS A CA 1
ATOM 1671 C C . HIS A 1 211 ? 2.626 4.165 -4.919 1.00 79.81 211 HIS A C 1
ATOM 1673 O O . HIS A 1 211 ? 2.180 3.163 -4.356 1.00 79.81 211 HIS A O 1
ATOM 1679 N N . LEU A 1 212 ? 3.513 4.097 -5.909 1.00 84.31 212 LEU A N 1
ATOM 1680 C CA . LEU A 1 212 ? 4.258 2.877 -6.191 1.00 84.31 212 LEU A CA 1
ATOM 1681 C C . LEU A 1 212 ? 5.592 2.927 -5.453 1.00 84.31 212 LEU A C 1
ATOM 1683 O O . LEU A 1 212 ? 6.336 3.898 -5.580 1.00 84.31 212 LEU A O 1
ATOM 1687 N N . THR A 1 213 ? 5.900 1.845 -4.746 1.00 84.94 213 THR A N 1
ATOM 1688 C CA . THR A 1 213 ? 7.161 1.626 -4.031 1.00 84.94 213 THR A CA 1
ATOM 1689 C C . THR A 1 213 ? 7.810 0.297 -4.429 1.00 84.94 213 THR A C 1
ATOM 1691 O O . THR A 1 213 ? 7.234 -0.534 -5.150 1.00 84.94 213 THR A O 1
ATOM 1694 N N . TRP A 1 214 ? 9.046 0.096 -3.988 1.00 86.81 214 TRP A N 1
ATOM 1695 C CA . TRP A 1 214 ? 9.834 -1.105 -4.221 1.00 86.81 214 TRP A CA 1
ATOM 1696 C C . TRP A 1 214 ? 9.392 -2.221 -3.285 1.00 86.81 214 TRP A C 1
ATOM 1698 O O . TRP A 1 214 ? 9.540 -2.133 -2.073 1.00 86.81 214 TRP A O 1
ATOM 1708 N N . CYS A 1 215 ? 8.890 -3.309 -3.862 1.00 88.19 215 CYS A N 1
ATOM 1709 C CA . CYS A 1 215 ? 8.358 -4.441 -3.104 1.00 88.19 215 CYS A CA 1
ATOM 1710 C C . CYS A 1 215 ? 9.388 -5.176 -2.231 1.00 88.19 215 CYS A C 1
ATOM 1712 O O . CYS A 1 215 ? 9.000 -5.936 -1.346 1.00 88.19 215 CYS A O 1
ATOM 1714 N N . ASP A 1 216 ? 10.684 -5.011 -2.509 1.00 87.19 216 ASP A N 1
ATOM 1715 C CA . ASP A 1 216 ? 11.776 -5.609 -1.736 1.00 87.19 216 ASP A CA 1
ATOM 1716 C C . ASP A 1 216 ? 12.135 -4.786 -0.487 1.00 87.19 216 ASP A C 1
ATOM 1718 O O . ASP A 1 216 ? 12.908 -5.256 0.346 1.00 87.19 216 ASP A O 1
ATOM 1722 N N . GLY A 1 217 ? 11.542 -3.597 -0.325 1.00 83.25 217 GLY A N 1
ATOM 1723 C CA . GLY A 1 217 ? 11.786 -2.698 0.796 1.00 83.25 217 GLY A CA 1
ATOM 1724 C C . GLY A 1 217 ? 13.096 -1.921 0.706 1.00 83.25 217 GLY A C 1
ATOM 1725 O O . GLY A 1 217 ? 13.490 -1.329 1.707 1.00 83.25 217 GLY A O 1
ATOM 1726 N N . SER A 1 218 ? 13.765 -1.892 -0.457 1.00 78.12 218 SER A N 1
ATOM 1727 C CA . SER A 1 218 ? 15.080 -1.250 -0.610 1.00 78.12 218 SER A CA 1
ATOM 1728 C C . SER A 1 218 ? 15.110 0.231 -0.222 1.00 78.12 218 SER A C 1
ATOM 1730 O O . SER A 1 218 ? 16.150 0.712 0.206 1.00 78.12 218 SER A O 1
ATOM 1732 N N . GLU A 1 219 ? 13.982 0.932 -0.352 1.00 72.75 219 GLU A N 1
ATOM 1733 C CA . GLU A 1 219 ? 13.825 2.348 0.019 1.00 72.75 219 GLU A CA 1
ATOM 1734 C C . GLU A 1 219 ? 12.771 2.544 1.121 1.00 72.75 219 GLU A C 1
ATOM 1736 O O . GLU A 1 219 ? 12.359 3.667 1.388 1.00 72.75 219 GLU A O 1
ATOM 1741 N N . GLY A 1 220 ? 12.302 1.469 1.769 1.00 73.19 220 GLY A N 1
ATOM 1742 C CA . GLY A 1 220 ? 11.195 1.562 2.728 1.00 73.19 220 GLY A CA 1
ATOM 1743 C C . GLY A 1 220 ? 11.494 2.526 3.878 1.00 73.19 220 GLY A C 1
ATOM 1744 O O . GLY A 1 220 ? 10.643 3.317 4.261 1.00 73.19 220 GLY A O 1
ATOM 1745 N N . GLU A 1 221 ? 12.729 2.519 4.377 1.00 71.69 221 GLU A N 1
ATOM 1746 C CA . GLU A 1 221 ? 13.173 3.447 5.418 1.00 71.69 221 GLU A CA 1
ATOM 1747 C C . GLU A 1 221 ? 13.294 4.893 4.916 1.00 71.69 221 GLU A C 1
ATOM 1749 O O . GLU A 1 221 ? 12.862 5.807 5.611 1.00 71.69 221 GLU A O 1
ATOM 1754 N N . GLU A 1 222 ? 13.824 5.102 3.708 1.00 77.06 222 GLU A N 1
ATOM 1755 C CA . GLU A 1 222 ? 13.956 6.434 3.096 1.00 77.06 222 GLU A CA 1
ATOM 1756 C C . GLU A 1 222 ? 12.589 7.069 2.807 1.00 77.06 222 GLU A C 1
ATOM 1758 O O . GLU A 1 222 ? 12.429 8.286 2.877 1.00 77.06 222 GLU A O 1
ATOM 1763 N N . GLN A 1 223 ? 11.593 6.233 2.517 1.00 76.81 223 GLN A N 1
ATOM 1764 C CA . GLN A 1 223 ? 10.221 6.631 2.226 1.00 76.81 223 GLN A CA 1
ATOM 1765 C C . GLN A 1 223 ? 9.321 6.642 3.472 1.00 76.81 223 GLN A C 1
ATOM 1767 O O . GLN A 1 223 ? 8.104 6.751 3.338 1.00 76.81 223 GLN A O 1
ATOM 1772 N N . ASN A 1 224 ? 9.893 6.518 4.679 1.00 83.81 224 ASN A N 1
ATOM 1773 C CA . ASN A 1 224 ? 9.156 6.473 5.947 1.00 83.81 224 ASN A CA 1
ATOM 1774 C C . ASN A 1 224 ? 8.027 5.425 5.978 1.00 83.81 224 ASN A C 1
ATOM 1776 O O . ASN A 1 224 ? 6.951 5.633 6.543 1.00 83.81 224 ASN A O 1
ATOM 1780 N N . MET A 1 225 ? 8.262 4.282 5.345 1.00 90.44 225 MET A N 1
ATOM 1781 C CA . MET A 1 225 ? 7.283 3.223 5.200 1.00 90.44 225 MET A CA 1
ATOM 1782 C C . MET A 1 225 ? 7.382 2.264 6.384 1.00 90.44 225 MET A C 1
ATOM 1784 O O . MET A 1 225 ? 8.107 1.266 6.345 1.00 90.44 225 MET A O 1
ATOM 1788 N N . PHE A 1 226 ? 6.648 2.606 7.445 1.00 92.69 226 PHE A N 1
ATOM 1789 C CA . PHE A 1 226 ? 6.643 1.884 8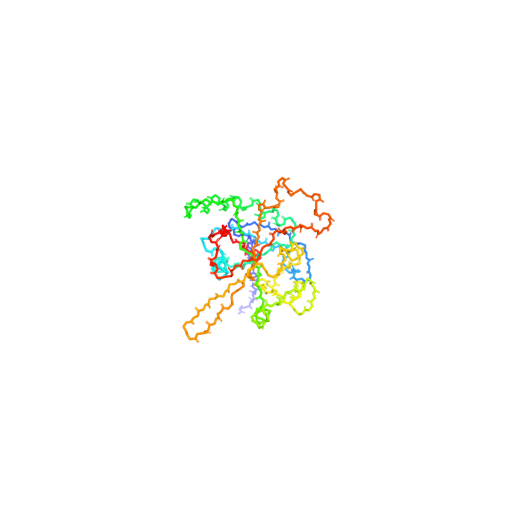.722 1.00 92.69 226 PHE A CA 1
ATOM 1790 C C . PHE A 1 226 ? 5.260 1.393 9.155 1.00 92.69 226 PHE A C 1
ATOM 1792 O O . PHE A 1 226 ? 5.134 0.789 10.216 1.00 92.69 226 PHE A O 1
ATOM 1799 N N . GLY A 1 227 ? 4.218 1.658 8.366 1.00 93.81 227 GLY A N 1
ATOM 1800 C CA . GLY A 1 227 ? 2.860 1.187 8.627 1.00 93.81 227 GLY A CA 1
ATOM 1801 C C . GLY A 1 227 ? 2.471 0.067 7.671 1.00 93.81 227 GLY A C 1
ATOM 1802 O O . GLY A 1 227 ? 2.864 0.082 6.508 1.00 93.81 227 GLY A O 1
ATOM 1803 N N . VAL A 1 228 ? 1.662 -0.881 8.131 1.00 95.38 228 VAL A N 1
ATOM 1804 C CA . VAL A 1 228 ? 1.058 -1.933 7.304 1.00 95.38 228 VAL A CA 1
ATOM 1805 C C . VAL A 1 228 ? -0.443 -1.953 7.546 1.00 95.38 228 VAL A C 1
ATOM 1807 O O . VAL A 1 228 ? -0.874 -2.044 8.693 1.00 95.38 228 VAL A O 1
ATOM 1810 N N . LEU A 1 229 ? -1.236 -1.902 6.477 1.00 96.00 229 LEU A N 1
ATOM 1811 C CA . LEU A 1 229 ? -2.682 -2.073 6.549 1.00 96.00 229 LEU A CA 1
ATOM 1812 C C . LEU A 1 229 ? -3.044 -3.555 6.421 1.00 96.00 229 LEU A C 1
ATOM 1814 O O . LEU A 1 229 ? -2.951 -4.146 5.341 1.00 96.00 229 LEU A O 1
ATOM 1818 N N . CYS A 1 230 ? -3.514 -4.130 7.521 1.00 95.50 230 CYS A N 1
ATOM 1819 C CA . CYS A 1 230 ? -4.040 -5.488 7.567 1.00 95.50 230 CYS A CA 1
ATOM 1820 C C . CYS A 1 230 ? -5.564 -5.466 7.639 1.00 95.50 230 CYS A C 1
ATOM 1822 O O . CYS A 1 230 ? -6.145 -4.583 8.271 1.00 95.50 230 CYS A O 1
ATOM 1824 N N . GLY A 1 231 ? -6.223 -6.450 7.027 1.00 94.31 231 GLY A N 1
ATOM 1825 C CA . GLY A 1 231 ? -7.667 -6.585 7.162 1.00 94.31 231 GLY A CA 1
ATOM 1826 C C . GLY A 1 231 ? -8.243 -7.905 6.671 1.00 94.31 231 GLY A C 1
ATOM 1827 O O . GLY A 1 231 ? -7.571 -8.690 5.999 1.00 94.31 231 GLY A O 1
ATOM 1828 N N . GLY A 1 232 ? -9.483 -8.169 7.074 1.00 93.38 232 GLY A N 1
ATOM 1829 C CA . GLY A 1 232 ? -10.210 -9.418 6.823 1.00 93.38 232 GLY A CA 1
ATOM 1830 C C . GLY A 1 232 ? -11.556 -9.458 7.539 1.00 93.38 232 GLY A C 1
ATOM 1831 O O . GLY A 1 232 ? -11.909 -8.504 8.231 1.00 93.38 232 GLY A O 1
ATOM 1832 N N . PRO A 1 233 ? -12.307 -10.562 7.418 1.00 91.75 233 PRO A N 1
ATOM 1833 C CA . PRO A 1 233 ? -13.564 -10.717 8.136 1.00 91.75 233 PRO A CA 1
ATOM 1834 C C . PRO A 1 233 ? -13.336 -10.795 9.661 1.00 91.75 233 PRO A C 1
ATOM 1836 O O . PRO A 1 233 ? -12.247 -11.171 10.112 1.00 91.75 233 PRO A O 1
ATOM 1839 N N . PRO A 1 234 ? -14.354 -10.472 10.475 1.00 90.88 234 PRO A N 1
ATOM 1840 C CA . PRO A 1 234 ? -14.329 -10.751 11.909 1.00 90.88 234 PRO A CA 1
ATOM 1841 C C . PRO A 1 234 ? -14.162 -12.253 12.196 1.00 90.88 234 PRO A C 1
ATOM 1843 O O . PRO A 1 234 ? -14.638 -13.086 11.419 1.00 90.88 234 PRO A O 1
ATOM 1846 N N . GLN A 1 235 ? -13.496 -12.583 13.308 1.00 85.31 235 GLN A N 1
ATOM 1847 C CA . GLN A 1 235 ? -13.186 -13.961 13.727 1.00 85.31 235 GLN A CA 1
ATOM 1848 C C . GLN A 1 235 ? -14.146 -14.461 14.809 1.00 85.31 235 GLN A C 1
ATOM 1850 O O . GLN A 1 235 ? -14.619 -13.629 15.623 1.00 85.31 235 GLN A O 1
#

Organism: Caenorhabditis brenneri (NCBI:txid135651)